Protein AF-A0A9W7WIX6-F1 (afdb_monomer)

Organism: Triplophysa rosa (NCBI:txid992332)

Nearest PDB structures (foldseek):
  4bne-assembly1_B  TM=7.466E-01  e=5.124E-02  Gallus gallus
  3g67-assembly1_B  TM=6.851E-01  e=3.016E-01  Thermotoga maritima
  2efk-assembly1_A-2  TM=4.871E-01  e=2.362E-01  Homo sapiens
  3g6b-assembly1_B  TM=4.877E-01  e=6.676E-01  Thermotoga maritima
  3ja6-assembly1_H  TM=2.844E-01  e=7.096E-01  Escherichia coli

pLDDT: mean 71.47, std 25.04, range [29.91, 98.75]

Foldseek 3Di:
DVVLVVVLVVLVVVLVVLVVQLVVLVVQLVVLVVQLVVLVVVCVVVVDDDPVSVVSNVVSVVSNVVSVVSNVVSVVVSVVSVVVSVVSVVVVVVCCVVCVVVCVVCVVVVVVVVVVVVVVVVVVVVVVVVVVVVVVVVVVVVVVVVVVVVVVVVVVVVVVVVDPPDDDDDDDDDDDDDDDDDDDDDDDDDDDDDDDDDDDDPPDDPVVPVVVVVVVVVVVVPPDPPDDDPDDDDDDDDDDPDPVNVVVVVVVVVVVPPPPPPPPPPDDDDDDDDDDDDDDDDDPDDPPVVVVVVVVVVVVPPDD

Radius of gyration: 41.25 Å; Cα contacts (8 Å, |Δi|>4): 67; chains: 1; bounding box: 76×73×117 Å

Solvent-accessible surface area (backbone atoms only — not comparable to full-atom values): 18926 Å² total; per-residue (Å²): 105,70,66,50,49,51,52,28,54,48,32,46,52,52,23,52,56,28,44,54,49,21,53,52,27,46,52,51,24,51,56,25,49,48,50,38,54,53,49,52,53,51,49,72,71,64,75,63,88,46,75,70,57,50,51,51,48,51,50,30,51,52,47,28,54,53,26,44,52,48,23,53,51,31,44,52,50,23,51,54,38,42,51,54,24,51,53,38,44,49,50,46,53,50,52,49,63,76,40,46,69,59,52,65,71,46,42,67,57,54,53,54,51,48,53,54,49,52,53,49,51,53,51,50,53,51,50,54,53,50,52,50,52,51,51,52,51,50,52,52,50,54,51,50,50,53,50,50,49,50,52,51,51,49,56,51,53,53,53,62,67,70,48,71,98,79,73,87,82,81,88,80,82,82,85,82,83,87,85,85,85,83,88,87,87,86,80,80,91,81,94,77,88,88,85,89,78,87,78,87,83,84,77,79,83,72,68,65,61,61,54,50,56,51,49,56,54,52,59,60,69,70,64,78,82,87,83,79,79,96,70,92,71,83,86,77,84,83,84,78,89,50,73,66,56,54,53,49,54,52,54,57,55,57,66,75,67,69,87,75,82,82,79,84,84,83,86,85,84,85,80,81,86,88,87,83,84,89,84,84,85,89,87,86,85,71,78,64,66,59,58,56,55,56,59,59,57,66,66,65,77,78,66,137

InterPro domains:
  IPR007940 SH3-binding 5 [PF05276] (6-164)
  IPR007940 SH3-binding 5 [PTHR19423] (8-284)

Structure (mmCIF, N/CA/C/O backbone):
data_AF-A0A9W7WIX6-F1
#
_entry.id   AF-A0A9W7WIX6-F1
#
loop_
_atom_site.group_PDB
_atom_site.id
_atom_site.type_symbol
_atom_site.label_atom_id
_atom_site.label_alt_id
_atom_site.label_comp_id
_atom_site.label_asym_id
_atom_site.label_entity_id
_atom_site.label_seq_id
_atom_site.pdbx_PDB_ins_code
_atom_site.Cartn_x
_atom_site.Cartn_y
_atom_site.Cartn_z
_atom_site.occupancy
_atom_site.B_iso_or_equiv
_atom_site.auth_seq_id
_atom_site.auth_comp_id
_atom_site.auth_asym_id
_atom_site.auth_atom_id
_atom_site.pdbx_PDB_model_num
ATOM 1 N N . MET A 1 1 ? -10.844 -15.756 3.328 1.00 67.69 1 MET A N 1
ATOM 2 C CA . MET A 1 1 ? -11.635 -14.917 2.392 1.00 67.69 1 MET A CA 1
ATOM 3 C C . MET A 1 1 ? -11.418 -13.421 2.563 1.00 67.69 1 MET A C 1
ATOM 5 O O . MET A 1 1 ? -10.986 -12.815 1.597 1.00 67.69 1 MET A O 1
ATOM 9 N N . GLN A 1 2 ? -11.740 -12.787 3.705 1.00 76.25 2 GLN A N 1
ATOM 10 C CA . GLN A 1 2 ? -11.442 -11.349 3.877 1.00 76.25 2 GLN A CA 1
ATOM 11 C C . GLN A 1 2 ? -9.931 -11.089 3.831 1.00 76.25 2 GLN A C 1
ATOM 13 O O . GLN A 1 2 ? -9.501 -10.248 3.056 1.00 76.25 2 GLN A O 1
ATOM 18 N N . TYR A 1 3 ? -9.142 -11.888 4.554 1.00 79.69 3 TYR A N 1
ATOM 19 C CA . TYR A 1 3 ? -7.679 -11.847 4.501 1.00 79.69 3 TYR A CA 1
ATOM 20 C C . TYR A 1 3 ? -7.132 -12.010 3.071 1.00 79.69 3 TYR A C 1
ATOM 22 O O . TYR A 1 3 ? -6.432 -11.133 2.585 1.00 79.69 3 TYR A O 1
ATOM 30 N N . ASP A 1 4 ? -7.549 -13.054 2.346 1.00 84.94 4 ASP A N 1
ATOM 31 C CA . ASP A 1 4 ? -7.086 -13.297 0.966 1.00 84.94 4 ASP A CA 1
ATOM 32 C C . ASP A 1 4 ? -7.502 -12.180 -0.009 1.00 84.94 4 ASP A C 1
ATOM 34 O O . ASP A 1 4 ? -6.765 -11.840 -0.930 1.00 84.94 4 ASP A O 1
ATOM 38 N N . ARG A 1 5 ? -8.678 -11.565 0.199 1.00 86.75 5 ARG A N 1
ATOM 39 C CA . ARG A 1 5 ? -9.116 -10.395 -0.580 1.00 86.75 5 ARG A CA 1
ATOM 40 C C . ARG A 1 5 ? -8.296 -9.151 -0.263 1.00 86.75 5 ARG A C 1
ATOM 42 O O . ARG A 1 5 ? -7.992 -8.400 -1.182 1.00 86.75 5 ARG A O 1
ATOM 49 N N . ILE A 1 6 ? -7.941 -8.937 1.002 1.00 88.25 6 ILE A N 1
ATOM 50 C CA . ILE A 1 6 ? -7.054 -7.843 1.412 1.00 88.25 6 ILE A CA 1
ATOM 51 C C . ILE A 1 6 ? -5.668 -8.055 0.797 1.00 88.25 6 ILE A C 1
ATOM 53 O O . ILE A 1 6 ? -5.140 -7.129 0.193 1.00 88.25 6 ILE A O 1
ATOM 57 N N . GLN A 1 7 ? -5.126 -9.276 0.843 1.00 88.38 7 GLN A N 1
ATOM 58 C CA . GLN A 1 7 ? -3.850 -9.608 0.202 1.00 88.38 7 GLN A CA 1
ATOM 59 C C . GLN A 1 7 ? -3.881 -9.403 -1.317 1.00 88.38 7 GLN A C 1
ATOM 61 O O . GLN A 1 7 ? -2.968 -8.794 -1.867 1.00 88.38 7 GLN A O 1
ATOM 66 N N . SER A 1 8 ? -4.941 -9.844 -2.002 1.00 90.19 8 SER A N 1
ATOM 67 C CA . SER A 1 8 ? -5.119 -9.589 -3.438 1.00 90.19 8 SER A CA 1
ATOM 68 C C . SER A 1 8 ? -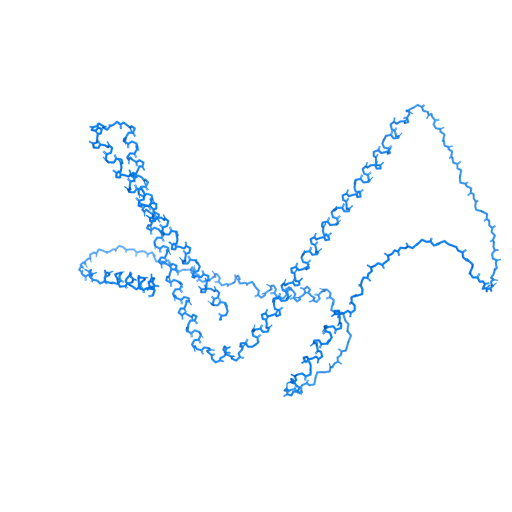5.217 -8.087 -3.740 1.00 90.19 8 SER A C 1
ATOM 70 O O . SER A 1 8 ? -4.539 -7.603 -4.644 1.00 90.19 8 SER A O 1
ATOM 72 N N . SER A 1 9 ? -5.975 -7.323 -2.947 1.00 92.25 9 SER A N 1
ATOM 73 C CA . SER A 1 9 ? -6.060 -5.862 -3.083 1.00 92.25 9 SER A CA 1
ATOM 74 C C . SER A 1 9 ? -4.716 -5.170 -2.830 1.00 92.25 9 SER A C 1
ATOM 76 O O . SER A 1 9 ? -4.398 -4.183 -3.494 1.00 92.25 9 SER A O 1
ATOM 78 N N . GLN A 1 10 ? -3.917 -5.668 -1.887 1.00 92.81 10 GLN A N 1
ATOM 79 C CA . GLN A 1 10 ? -2.580 -5.155 -1.610 1.00 92.81 10 GLN A CA 1
ATOM 80 C C . GLN A 1 10 ? -1.622 -5.462 -2.769 1.00 92.81 10 GLN A C 1
ATOM 82 O O . GLN A 1 10 ? -0.936 -4.560 -3.246 1.00 92.81 10 GLN A O 1
ATOM 87 N N . ALA A 1 11 ? -1.633 -6.691 -3.290 1.00 92.00 11 ALA A N 1
ATOM 88 C CA . ALA A 1 11 ? -0.842 -7.078 -4.458 1.00 92.00 11 ALA A CA 1
ATOM 89 C C . ALA A 1 11 ? -1.205 -6.244 -5.706 1.00 92.00 11 ALA A C 1
ATOM 91 O O . ALA A 1 11 ? -0.320 -5.842 -6.467 1.00 92.00 11 ALA A O 1
ATOM 92 N N . GLN A 1 12 ? -2.486 -5.899 -5.888 1.00 93.69 12 GLN A N 1
ATOM 93 C CA . GLN A 1 12 ? -2.936 -4.972 -6.935 1.00 93.69 12 GLN A CA 1
ATOM 94 C C . GLN A 1 12 ? -2.348 -3.570 -6.749 1.00 93.69 12 GLN A C 1
ATOM 96 O O . GLN A 1 12 ? -1.831 -2.983 -7.703 1.00 93.69 12 GLN A O 1
ATOM 101 N N . GLN A 1 13 ? -2.390 -3.029 -5.529 1.00 96.12 13 GLN A N 1
ATOM 102 C CA . GLN A 1 13 ? -1.814 -1.717 -5.233 1.00 96.12 13 GLN A CA 1
ATOM 103 C C . GLN A 1 13 ? -0.297 -1.703 -5.468 1.00 96.12 13 GLN A C 1
ATOM 105 O O . GLN A 1 13 ? 0.239 -0.757 -6.054 1.00 96.12 13 GLN A O 1
ATOM 110 N N . GLU A 1 14 ? 0.403 -2.756 -5.052 1.00 94.19 14 GLU A N 1
ATOM 111 C CA . GLU A 1 14 ? 1.837 -2.922 -5.288 1.00 94.19 14 GLU A CA 1
ATOM 112 C C . GLU A 1 14 ? 2.155 -3.007 -6.784 1.00 94.19 14 GLU A C 1
ATOM 114 O O . GLU A 1 14 ? 3.095 -2.350 -7.241 1.00 94.19 14 GLU A O 1
ATOM 119 N N . THR A 1 15 ? 1.329 -3.718 -7.558 1.00 96.31 15 THR A N 1
ATOM 120 C CA . THR A 1 15 ? 1.440 -3.802 -9.022 1.00 96.31 15 THR A CA 1
ATOM 121 C C . THR A 1 15 ? 1.303 -2.425 -9.659 1.00 96.31 15 THR A C 1
ATOM 123 O O . THR A 1 15 ? 2.173 -2.019 -10.428 1.00 96.31 15 THR A O 1
ATOM 126 N N . GLN A 1 16 ? 0.270 -1.658 -9.296 1.00 96.94 16 GLN A N 1
ATOM 127 C CA . GLN A 1 16 ? 0.071 -0.295 -9.804 1.00 96.94 16 GLN A CA 1
ATOM 128 C C . GLN A 1 16 ? 1.255 0.611 -9.450 1.00 96.94 16 GLN A C 1
ATOM 130 O O . GLN A 1 16 ? 1.768 1.348 -10.293 1.00 96.94 16 GLN A O 1
ATOM 135 N N . LYS A 1 17 ? 1.755 0.520 -8.215 1.00 97.19 17 LYS A N 1
ATOM 136 C CA . LYS A 1 17 ? 2.925 1.283 -7.772 1.00 97.19 17 LYS A CA 1
ATOM 137 C C . LYS A 1 17 ? 4.186 0.885 -8.548 1.00 97.19 17 LYS A C 1
ATOM 139 O O . LYS A 1 17 ? 5.035 1.737 -8.805 1.00 97.19 17 LYS A O 1
ATOM 144 N N . ALA A 1 18 ? 4.363 -0.391 -8.885 1.00 96.25 18 ALA A N 1
ATOM 145 C CA . ALA A 1 18 ? 5.479 -0.866 -9.703 1.00 96.25 18 ALA A CA 1
ATOM 146 C C . ALA A 1 18 ? 5.340 -0.417 -11.169 1.00 96.25 18 ALA A C 1
ATOM 148 O O . ALA A 1 18 ? 6.321 0.041 -11.753 1.00 96.25 18 ALA A O 1
ATOM 149 N N . ALA A 1 19 ? 4.125 -0.444 -11.724 1.00 97.69 19 ALA A N 1
ATOM 150 C CA . ALA A 1 19 ? 3.817 0.043 -13.067 1.00 97.69 19 ALA A CA 1
ATOM 151 C C . ALA A 1 19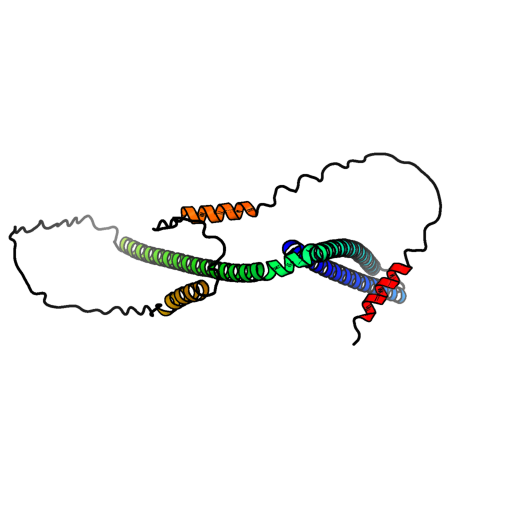 ? 4.160 1.533 -13.224 1.00 97.69 19 ALA A C 1
ATOM 153 O O . ALA A 1 19 ? 4.893 1.903 -14.139 1.00 97.69 19 ALA A O 1
ATOM 154 N N . LEU A 1 20 ? 3.733 2.375 -12.274 1.00 97.88 20 LEU A N 1
ATOM 155 C CA . LEU A 1 20 ? 4.046 3.810 -12.272 1.00 97.88 20 LEU A CA 1
ATOM 156 C C . LEU A 1 20 ? 5.554 4.082 -12.185 1.00 97.88 20 LEU A C 1
ATOM 158 O O . LEU A 1 20 ? 6.064 5.021 -12.798 1.00 97.88 20 LEU A O 1
ATOM 162 N N . ARG A 1 21 ? 6.299 3.262 -11.430 1.00 96.50 21 ARG A N 1
ATOM 163 C CA . ARG A 1 21 ? 7.765 3.369 -11.375 1.00 96.50 21 ARG A CA 1
ATOM 164 C C . ARG A 1 21 ? 8.406 3.014 -12.711 1.00 96.50 21 ARG A C 1
ATOM 166 O O . ARG A 1 21 ? 9.315 3.724 -13.132 1.00 96.50 21 ARG A O 1
ATOM 173 N N . PHE A 1 22 ? 7.932 1.958 -13.368 1.00 98.00 22 PHE A N 1
ATOM 174 C CA . PHE A 1 22 ? 8.401 1.579 -14.698 1.00 98.00 22 PHE A CA 1
ATOM 175 C C . PHE A 1 22 ? 8.101 2.663 -15.738 1.00 98.00 22 PHE A C 1
ATOM 177 O O . PHE A 1 22 ? 8.989 3.032 -16.501 1.00 98.00 22 PHE A O 1
ATOM 184 N N . GLU A 1 23 ? 6.895 3.232 -15.729 1.00 97.81 23 GLU A N 1
ATOM 185 C CA . GLU A 1 23 ? 6.516 4.327 -16.627 1.00 97.81 23 GLU A CA 1
ATOM 186 C C . GLU A 1 23 ? 7.406 5.559 -16.421 1.00 97.81 23 GLU A C 1
ATOM 188 O O . GLU A 1 23 ? 7.950 6.106 -17.383 1.00 97.81 23 GLU A O 1
ATOM 193 N N . ARG A 1 24 ? 7.643 5.950 -15.162 1.00 97.75 24 ARG A N 1
ATOM 194 C CA . ARG A 1 24 ? 8.572 7.039 -14.839 1.00 97.75 24 ARG A CA 1
ATOM 195 C C . ARG A 1 24 ? 9.988 6.735 -15.336 1.00 97.75 24 ARG A C 1
ATOM 197 O O . ARG A 1 24 ? 10.607 7.609 -15.936 1.00 97.75 24 ARG A O 1
ATOM 204 N N . ALA A 1 25 ? 10.507 5.528 -15.109 1.00 97.12 25 ALA A N 1
ATOM 205 C CA . ALA A 1 25 ? 11.837 5.132 -15.579 1.00 97.12 25 ALA A CA 1
ATOM 206 C C . ALA A 1 25 ? 11.934 5.131 -17.113 1.00 97.12 25 ALA A C 1
ATOM 208 O O . ALA A 1 25 ? 12.912 5.624 -17.673 1.00 97.12 25 ALA A O 1
ATOM 209 N N . ALA A 1 26 ? 10.893 4.664 -17.804 1.00 97.50 26 ALA A N 1
ATOM 210 C CA . ALA A 1 26 ? 10.811 4.705 -19.259 1.00 97.50 26 ALA A CA 1
ATOM 211 C C . ALA A 1 26 ? 10.791 6.146 -19.792 1.00 97.50 26 ALA A C 1
ATOM 213 O O . ALA A 1 26 ? 11.527 6.457 -20.727 1.00 97.50 26 ALA A O 1
ATOM 214 N N . SER A 1 27 ? 10.014 7.032 -19.166 1.00 97.75 27 SER A N 1
ATOM 215 C CA . SER A 1 27 ? 9.972 8.460 -19.497 1.00 97.75 27 SER A CA 1
ATOM 216 C C . SER A 1 27 ? 11.339 9.133 -19.302 1.00 97.75 27 SER A C 1
ATOM 218 O O . SER A 1 27 ? 11.819 9.830 -20.195 1.00 97.75 27 SER A O 1
ATOM 220 N N . MET A 1 28 ? 12.024 8.855 -18.187 1.00 95.88 28 MET A N 1
ATOM 221 C CA . MET A 1 28 ? 13.375 9.372 -17.932 1.00 95.88 28 MET A CA 1
ATOM 222 C C . MET A 1 28 ? 14.399 8.865 -18.951 1.00 95.88 28 MET A C 1
ATOM 224 O O . MET A 1 28 ? 15.238 9.642 -19.401 1.00 95.88 28 MET A O 1
ATOM 228 N N . HIS A 1 29 ? 14.322 7.593 -19.348 1.00 97.25 29 HIS A N 1
ATOM 229 C CA . HIS A 1 29 ? 15.187 7.039 -20.388 1.00 97.25 29 HIS A CA 1
ATOM 230 C C . HIS A 1 29 ? 14.942 7.699 -21.754 1.00 97.25 29 HIS A C 1
ATOM 232 O O . HIS A 1 29 ? 15.901 8.028 -22.450 1.00 97.25 29 HIS A O 1
ATOM 238 N N . LEU A 1 30 ? 13.684 7.963 -22.124 1.00 96.44 30 LEU A N 1
ATOM 239 C CA . LEU A 1 30 ? 13.361 8.704 -23.350 1.00 96.44 30 LEU A CA 1
ATOM 240 C C . LEU A 1 30 ? 13.958 10.118 -23.326 1.00 96.44 30 LEU A C 1
ATOM 242 O O . LEU A 1 30 ? 14.664 10.490 -24.262 1.00 96.44 30 LEU A O 1
ATOM 246 N N . ALA A 1 31 ? 13.781 10.855 -22.228 1.00 96.19 31 ALA A N 1
ATOM 247 C CA . ALA A 1 31 ? 14.381 12.180 -22.060 1.00 96.19 31 ALA A CA 1
ATOM 248 C C . ALA A 1 31 ? 15.924 12.136 -22.094 1.00 96.19 31 ALA A C 1
ATOM 250 O O . ALA A 1 31 ? 16.570 13.020 -22.657 1.00 96.19 31 ALA A O 1
ATOM 251 N N . ALA A 1 32 ? 16.539 11.092 -21.527 1.00 94.94 32 ALA A N 1
ATOM 252 C CA . ALA A 1 32 ? 17.985 10.886 -21.601 1.00 94.94 32 ALA A CA 1
ATOM 253 C C . ALA A 1 32 ? 18.473 10.658 -23.034 1.00 94.94 32 ALA A C 1
ATOM 255 O O . ALA A 1 32 ? 19.485 11.232 -23.440 1.00 94.94 32 ALA A O 1
ATOM 256 N N . ARG A 1 33 ? 17.727 9.886 -23.829 1.00 95.56 33 ARG A N 1
ATOM 257 C CA . ARG A 1 33 ? 18.032 9.689 -25.251 1.00 95.56 33 ARG A CA 1
ATOM 258 C C . ARG A 1 33 ? 17.897 10.975 -26.059 1.00 95.56 33 ARG A C 1
ATOM 260 O O . ARG A 1 33 ? 18.722 11.216 -26.935 1.00 95.56 33 ARG A O 1
ATOM 267 N N . GLU A 1 34 ? 16.909 11.810 -25.751 1.00 94.56 34 GLU A N 1
ATOM 268 C CA . GLU A 1 34 ? 16.772 13.132 -26.372 1.00 94.56 34 GLU A CA 1
ATOM 269 C C . GLU A 1 34 ? 17.959 14.046 -26.036 1.00 94.56 34 GLU A C 1
ATOM 271 O O . GLU A 1 34 ? 18.464 14.731 -26.922 1.00 94.56 34 GLU A O 1
ATOM 276 N N . MET A 1 35 ? 18.481 14.004 -24.802 1.00 90.44 35 MET A N 1
ATOM 277 C CA . MET A 1 35 ? 19.692 14.755 -24.435 1.00 90.44 35 MET A CA 1
ATOM 278 C C . MET A 1 35 ? 20.918 14.333 -25.255 1.00 90.44 35 MET A C 1
ATOM 280 O O . MET A 1 35 ? 21.662 15.202 -25.709 1.00 90.44 35 MET A O 1
ATOM 284 N N . VAL A 1 36 ? 21.120 13.028 -25.484 1.00 90.69 36 VAL A N 1
ATOM 285 C CA . VAL A 1 36 ? 22.193 12.543 -26.373 1.00 90.69 36 VAL A CA 1
ATOM 286 C C . VAL A 1 36 ? 21.971 13.044 -27.797 1.00 90.69 36 VAL A C 1
ATOM 288 O O . VAL A 1 36 ? 22.894 13.584 -28.398 1.00 90.69 36 VAL A O 1
ATOM 291 N N . HIS A 1 37 ? 20.743 12.956 -28.308 1.00 91.69 37 HIS A N 1
ATOM 292 C CA . HIS A 1 37 ? 20.424 13.414 -29.657 1.00 91.69 37 HIS A CA 1
ATOM 293 C C . HIS A 1 37 ? 20.725 14.908 -29.863 1.00 91.69 37 HIS A C 1
ATOM 295 O O . HIS A 1 37 ? 21.310 15.293 -30.875 1.00 91.69 37 HIS A O 1
ATOM 301 N N . VAL A 1 38 ? 20.373 15.759 -28.894 1.00 90.69 38 VAL A N 1
ATOM 302 C CA . VAL A 1 38 ? 20.683 17.198 -28.938 1.00 90.69 38 VAL A CA 1
ATOM 303 C C . VAL A 1 38 ? 22.194 17.443 -28.857 1.00 90.69 38 VAL A C 1
ATOM 305 O O . VAL A 1 38 ? 22.718 18.276 -29.599 1.00 90.69 38 VAL A O 1
ATOM 308 N N . ALA A 1 39 ? 22.913 16.704 -28.006 1.00 87.25 39 ALA A N 1
ATOM 309 C CA . ALA A 1 39 ? 24.369 16.808 -27.902 1.00 87.25 39 ALA A CA 1
ATOM 310 C C . ALA A 1 39 ? 25.074 16.407 -29.215 1.00 87.25 39 ALA A C 1
ATOM 312 O O . ALA A 1 39 ? 25.990 17.100 -29.662 1.00 87.25 39 ALA A O 1
ATOM 313 N N . GLU A 1 40 ? 24.610 15.344 -29.877 1.00 84.88 40 GLU A N 1
ATOM 314 C CA . GLU A 1 40 ? 25.106 14.898 -31.185 1.00 84.88 40 GLU A CA 1
ATOM 315 C C . GLU A 1 40 ? 24.872 15.951 -32.277 1.00 84.88 40 GLU A C 1
ATOM 317 O O . GLU A 1 40 ? 25.784 16.263 -33.047 1.00 84.88 40 GLU A O 1
ATOM 322 N N . GLN A 1 41 ? 23.681 16.559 -32.322 1.00 87.25 41 GLN A N 1
ATOM 323 C CA . GLN A 1 41 ? 23.394 17.658 -33.249 1.00 87.25 41 GLN A CA 1
ATOM 324 C C . GLN A 1 41 ? 24.330 18.854 -33.012 1.00 87.25 41 GLN A C 1
ATOM 326 O O . GLN A 1 41 ? 24.897 19.392 -33.967 1.00 87.25 41 GLN A O 1
ATOM 331 N N . GLY A 1 42 ? 24.558 19.235 -31.752 1.00 82.38 42 GLY A N 1
ATOM 332 C CA . GLY A 1 42 ? 25.498 20.299 -31.388 1.00 82.38 42 GLY A CA 1
ATOM 333 C C . GLY A 1 42 ? 26.925 20.023 -31.874 1.00 82.38 42 GLY A C 1
ATOM 334 O O . GLY A 1 42 ? 27.565 20.901 -32.458 1.00 82.38 42 GLY A O 1
ATOM 335 N N . LEU A 1 43 ? 27.394 18.779 -31.741 1.00 79.31 43 LEU A N 1
ATOM 336 C CA . LEU A 1 43 ? 28.715 18.361 -32.215 1.00 79.31 43 LEU A CA 1
ATOM 337 C C . LEU A 1 43 ? 28.847 18.462 -33.744 1.00 79.31 43 LEU A C 1
ATOM 339 O O . LEU A 1 43 ? 29.872 18.933 -34.247 1.00 79.31 43 LEU A O 1
ATOM 343 N N . THR A 1 44 ? 27.805 18.085 -34.495 1.00 77.88 44 THR A N 1
ATOM 344 C CA . THR A 1 44 ? 27.810 18.223 -35.965 1.00 77.88 44 THR A CA 1
ATOM 345 C C . THR A 1 44 ? 27.882 19.681 -36.433 1.00 77.88 44 THR A C 1
ATOM 347 O O . THR A 1 44 ? 28.424 19.951 -37.509 1.00 77.88 44 THR A O 1
ATOM 350 N N . ALA A 1 45 ? 27.397 20.625 -35.620 1.00 78.94 45 ALA A N 1
ATOM 351 C CA . ALA A 1 45 ? 27.450 22.056 -35.906 1.00 78.94 45 ALA A CA 1
ATOM 352 C C . ALA A 1 45 ? 28.811 22.691 -35.562 1.00 78.94 45 ALA A C 1
ATOM 354 O O . ALA A 1 45 ? 29.324 23.490 -36.347 1.00 78.94 45 ALA A O 1
ATOM 355 N N . VAL A 1 46 ? 29.410 22.331 -34.419 1.00 75.31 46 VAL A N 1
ATOM 356 C CA . VAL A 1 46 ? 30.652 22.945 -33.906 1.00 75.31 46 VAL A CA 1
ATOM 357 C C . VAL A 1 46 ? 31.917 22.365 -34.569 1.00 75.31 46 VAL A C 1
ATOM 359 O O . VAL A 1 46 ? 32.919 23.067 -34.671 1.00 75.31 46 VAL A O 1
ATOM 362 N N . LYS A 1 47 ? 31.880 21.123 -35.089 1.00 73.06 47 LYS A N 1
ATOM 363 C CA . LYS A 1 47 ? 32.969 20.421 -35.826 1.00 73.06 47 LYS A CA 1
ATOM 364 C C . LYS A 1 47 ? 34.319 20.286 -35.094 1.00 73.06 47 LYS A C 1
ATOM 366 O O . LYS A 1 47 ? 35.241 19.681 -35.639 1.00 73.06 47 LYS A O 1
ATOM 371 N N . THR A 1 48 ? 34.437 20.791 -33.870 1.00 74.06 48 THR A N 1
ATOM 372 C CA . THR A 1 48 ? 35.605 20.668 -32.991 1.00 74.06 48 THR A CA 1
ATOM 373 C C . THR A 1 48 ? 35.169 20.094 -31.649 1.00 74.06 48 THR A C 1
ATOM 375 O O . THR A 1 48 ? 34.273 20.640 -31.009 1.00 74.06 48 THR A O 1
ATOM 378 N N . LEU A 1 49 ? 35.798 18.999 -31.222 1.00 78.50 49 LEU A N 1
ATOM 379 C CA . LEU A 1 49 ? 35.531 18.371 -29.929 1.00 78.50 49 LEU A CA 1
ATOM 380 C C . LEU A 1 49 ? 36.458 18.984 -28.871 1.00 78.50 49 LEU A C 1
ATOM 382 O O . LEU A 1 49 ? 37.603 18.558 -28.726 1.00 78.50 49 LEU A O 1
ATOM 386 N N . ASP A 1 50 ? 35.987 20.026 -28.187 1.00 86.62 50 ASP A N 1
ATOM 387 C CA . ASP A 1 50 ? 36.693 20.576 -27.029 1.00 86.62 50 ASP A CA 1
ATOM 388 C C . ASP A 1 50 ? 36.441 19.714 -25.764 1.00 86.62 50 ASP A C 1
ATOM 390 O O . ASP A 1 50 ? 35.512 18.895 -25.743 1.00 86.62 50 ASP A O 1
ATOM 394 N N . PRO A 1 51 ? 37.257 19.860 -24.703 1.00 88.81 51 PRO A N 1
ATOM 395 C CA . PRO A 1 51 ? 37.115 19.059 -23.483 1.00 88.81 51 PRO A CA 1
ATOM 396 C C . PRO A 1 51 ? 35.745 19.194 -22.795 1.00 88.81 51 PRO A C 1
ATOM 398 O O . PRO A 1 51 ? 35.216 18.209 -22.287 1.00 88.81 51 PRO A O 1
ATOM 401 N N . THR A 1 52 ? 35.130 20.379 -22.833 1.00 87.75 52 THR A N 1
ATOM 402 C CA . THR A 1 52 ? 33.826 20.661 -22.209 1.00 87.75 52 THR A CA 1
ATOM 403 C C . THR A 1 52 ? 32.690 19.925 -22.927 1.00 87.75 52 THR A C 1
ATOM 405 O O . THR A 1 52 ? 31.790 19.363 -22.301 1.00 87.75 52 THR A O 1
ATOM 408 N N . TRP A 1 53 ? 32.731 19.886 -24.259 1.00 85.62 53 TRP A N 1
ATOM 409 C CA . TRP A 1 53 ? 31.777 19.147 -25.085 1.00 85.62 53 TRP A CA 1
ATOM 410 C C . TRP A 1 53 ? 31.943 17.636 -24.945 1.00 85.62 53 TRP A C 1
ATOM 412 O O . TRP A 1 53 ? 30.949 16.908 -24.903 1.00 85.62 53 TRP A O 1
ATOM 422 N N . GLN A 1 54 ? 33.182 17.155 -24.821 1.00 89.00 54 GLN A N 1
ATOM 423 C CA . GLN A 1 54 ? 33.456 15.750 -24.529 1.00 89.00 54 GLN A CA 1
ATOM 424 C C . GLN A 1 54 ? 32.865 15.337 -23.171 1.00 89.00 54 GLN A C 1
ATOM 426 O O . GLN A 1 54 ? 32.229 14.287 -23.072 1.00 89.00 54 GLN A O 1
ATOM 431 N N . GLU A 1 55 ? 33.011 16.169 -22.139 1.00 90.06 55 GLU A N 1
ATOM 432 C CA . GLU A 1 55 ? 32.388 15.948 -20.829 1.00 90.06 55 GLU A CA 1
ATOM 433 C C . GLU A 1 55 ? 30.853 15.934 -20.907 1.00 90.06 55 GLU A C 1
ATOM 435 O O . GLU A 1 55 ? 30.222 15.044 -20.334 1.00 90.06 55 GLU A O 1
ATOM 440 N N . MET A 1 56 ? 30.245 16.849 -21.672 1.00 89.44 56 MET A N 1
ATOM 441 C CA . MET A 1 56 ? 28.791 16.895 -21.877 1.00 89.44 56 MET A CA 1
ATOM 442 C C . MET A 1 56 ? 28.253 15.610 -22.521 1.00 89.44 56 MET A C 1
ATOM 444 O O . MET A 1 56 ? 27.262 15.046 -22.047 1.00 89.44 56 MET A O 1
ATOM 448 N N . LEU A 1 57 ? 28.906 15.119 -23.578 1.00 88.94 57 LEU A N 1
ATOM 449 C CA . LEU A 1 57 ? 28.496 13.894 -24.267 1.00 88.94 57 LEU A CA 1
ATOM 450 C C . LEU A 1 57 ? 28.697 12.657 -23.384 1.00 88.94 57 LEU A C 1
ATOM 452 O O . LEU A 1 57 ? 27.831 11.779 -23.339 1.00 88.94 57 LEU A O 1
ATOM 456 N N . ASN A 1 58 ? 29.802 12.608 -22.638 1.00 91.94 58 ASN A N 1
ATOM 457 C CA . ASN A 1 58 ? 30.066 11.540 -21.678 1.00 91.94 58 ASN A CA 1
ATOM 458 C C . ASN A 1 58 ? 28.990 11.500 -20.586 1.00 91.94 58 ASN A C 1
ATOM 460 O O . ASN A 1 58 ? 28.463 10.429 -20.294 1.00 91.94 58 ASN A O 1
ATOM 464 N N . HIS A 1 59 ? 28.605 12.655 -20.034 1.00 92.69 59 HIS A N 1
ATOM 465 C CA . HIS A 1 59 ? 27.528 12.747 -19.049 1.00 92.69 59 HIS A CA 1
ATOM 466 C C . HIS A 1 59 ? 26.174 12.323 -19.639 1.00 92.69 59 HIS A C 1
ATOM 468 O O . HIS A 1 59 ? 25.436 11.564 -19.011 1.00 92.69 59 HIS A O 1
ATOM 474 N N . ALA A 1 60 ? 25.831 12.780 -20.847 1.00 92.44 60 ALA A N 1
ATOM 475 C CA . ALA A 1 60 ? 24.592 12.376 -21.514 1.00 92.44 60 ALA A CA 1
ATOM 476 C C . ALA A 1 60 ? 24.546 10.854 -21.754 1.00 92.44 60 ALA A C 1
ATOM 478 O O . ALA A 1 60 ? 23.527 10.217 -21.487 1.00 92.44 60 ALA A O 1
ATOM 479 N N . THR A 1 61 ? 25.668 10.262 -22.171 1.00 92.75 61 THR A N 1
ATOM 480 C CA . THR A 1 61 ? 25.809 8.815 -22.399 1.00 92.75 61 THR A CA 1
ATOM 481 C C . THR A 1 61 ? 25.707 8.021 -21.097 1.00 92.75 61 THR A C 1
ATOM 483 O O . THR A 1 61 ? 24.983 7.027 -21.039 1.00 92.75 61 THR A O 1
ATOM 486 N N . LEU A 1 62 ? 26.375 8.478 -20.032 1.00 95.12 62 LEU A N 1
ATOM 487 C CA . LEU A 1 62 ? 26.264 7.883 -18.699 1.00 95.12 62 LEU A CA 1
ATOM 488 C C . LEU A 1 62 ? 24.805 7.888 -18.226 1.00 95.12 62 LEU A C 1
ATOM 490 O O . LEU A 1 62 ? 24.285 6.850 -17.825 1.00 95.12 62 LEU A O 1
ATOM 494 N N . LYS A 1 63 ? 24.114 9.022 -18.373 1.00 95.44 63 LYS A N 1
ATOM 495 C CA . LYS A 1 63 ? 22.718 9.182 -17.953 1.00 95.44 63 LYS A CA 1
ATOM 496 C C . LYS A 1 63 ? 21.742 8.305 -18.742 1.00 95.44 63 LYS A C 1
ATOM 498 O O . LYS A 1 63 ? 20.749 7.853 -18.177 1.00 95.44 63 LYS A O 1
ATOM 503 N N . VAL A 1 64 ? 22.006 8.038 -20.025 1.00 96.62 64 VAL A N 1
ATOM 504 C CA . VAL A 1 64 ? 21.228 7.059 -20.808 1.00 96.62 64 VAL A CA 1
ATOM 505 C C . VAL A 1 64 ? 21.423 5.650 -20.261 1.00 96.62 64 VAL A C 1
ATOM 507 O O . VAL A 1 64 ? 20.435 4.943 -20.080 1.00 96.62 64 VAL A O 1
ATOM 510 N N . ASN A 1 65 ? 22.662 5.258 -19.958 1.00 96.44 65 ASN A N 1
ATOM 511 C CA . ASN A 1 65 ? 22.953 3.933 -19.409 1.00 96.44 65 ASN A CA 1
ATOM 512 C C . ASN A 1 65 ? 22.292 3.730 -18.037 1.00 96.44 65 ASN A C 1
ATOM 514 O O . ASN A 1 65 ? 21.637 2.713 -17.826 1.00 96.44 65 ASN A O 1
ATOM 518 N N . GLU A 1 66 ? 22.396 4.714 -17.139 1.00 96.50 66 GLU A N 1
ATOM 519 C CA . GLU A 1 66 ? 21.745 4.688 -15.821 1.00 96.50 6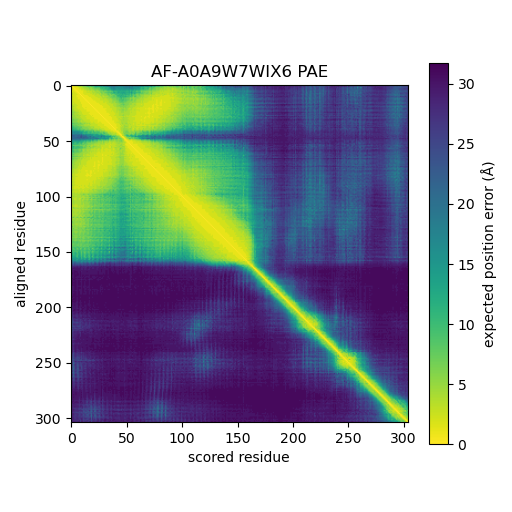6 GLU A CA 1
ATOM 520 C C . GLU A 1 66 ? 20.215 4.611 -15.942 1.00 96.50 66 GLU A C 1
ATOM 522 O O . GLU A 1 66 ? 19.569 3.783 -15.298 1.00 96.50 66 GLU A O 1
ATOM 527 N N . ALA A 1 67 ? 19.615 5.441 -16.802 1.00 96.31 67 ALA A N 1
ATOM 528 C CA . ALA A 1 67 ? 18.168 5.442 -17.000 1.00 96.31 67 ALA A CA 1
ATOM 529 C C . ALA A 1 67 ? 17.662 4.137 -17.640 1.00 96.31 67 ALA A C 1
ATOM 531 O O . ALA A 1 67 ? 16.577 3.665 -17.297 1.00 96.31 67 ALA A O 1
ATOM 532 N N . GLU A 1 68 ? 18.435 3.536 -18.547 1.00 97.19 68 GLU A N 1
ATOM 533 C CA . GLU A 1 68 ? 18.115 2.239 -19.147 1.00 97.19 68 GLU A CA 1
ATOM 534 C C . GLU A 1 68 ? 18.219 1.103 -18.125 1.00 97.19 68 GLU A C 1
ATOM 536 O O . GLU A 1 68 ? 17.331 0.250 -18.059 1.00 97.19 68 GLU A O 1
ATOM 541 N N . GLU A 1 69 ? 19.256 1.104 -17.286 1.00 97.56 69 GLU A N 1
ATOM 542 C CA . GLU A 1 69 ? 19.407 0.120 -16.217 1.00 97.56 69 GLU A CA 1
ATOM 543 C C . GLU A 1 69 ? 18.201 0.158 -15.265 1.00 97.56 69 GLU A C 1
ATOM 545 O O . GLU A 1 69 ? 17.588 -0.880 -14.985 1.00 97.56 69 GLU A O 1
ATOM 550 N N . GLU A 1 70 ? 17.795 1.354 -14.834 1.00 96.56 70 GLU A N 1
ATOM 551 C CA . GLU A 1 70 ? 16.621 1.540 -13.981 1.00 96.56 70 GLU A CA 1
ATOM 552 C C . GLU A 1 70 ? 15.309 1.179 -14.692 1.00 96.56 70 GLU A C 1
ATOM 554 O O . GLU A 1 70 ? 14.416 0.581 -14.079 1.00 96.56 70 GLU A O 1
ATOM 559 N N . ARG A 1 71 ? 15.180 1.432 -16.001 1.00 97.81 71 ARG A N 1
ATOM 560 C CA . ARG A 1 71 ? 14.026 0.983 -16.802 1.00 97.81 71 ARG A CA 1
ATOM 561 C C . ARG A 1 71 ? 13.937 -0.543 -16.865 1.00 97.81 71 ARG A C 1
ATOM 563 O O . ARG A 1 71 ? 12.851 -1.105 -16.719 1.00 97.81 71 ARG A O 1
ATOM 570 N N . VAL A 1 72 ? 15.059 -1.234 -17.055 1.00 97.88 72 VAL A N 1
ATOM 571 C CA . VAL A 1 72 ? 15.097 -2.704 -17.110 1.00 97.88 72 VAL A CA 1
ATOM 572 C C . VAL A 1 72 ? 14.824 -3.314 -15.733 1.00 97.88 72 VAL A C 1
ATOM 574 O O . VAL A 1 72 ? 14.065 -4.281 -15.630 1.00 97.88 72 VAL A O 1
ATOM 577 N N . LYS A 1 73 ? 15.404 -2.762 -14.660 1.00 97.38 73 LYS A N 1
ATOM 578 C CA . LYS A 1 73 ? 15.124 -3.194 -13.278 1.00 97.38 73 LYS A CA 1
ATOM 579 C C . LYS A 1 73 ? 13.649 -3.012 -12.922 1.00 97.38 73 LYS A C 1
ATOM 581 O O . LYS A 1 73 ? 13.001 -3.981 -12.531 1.00 97.38 73 LYS A O 1
ATOM 586 N N . SER A 1 74 ? 13.106 -1.810 -13.116 1.00 97.12 74 SER A N 1
ATOM 587 C CA . SER A 1 74 ? 11.695 -1.514 -12.827 1.00 97.12 74 SER A CA 1
ATOM 588 C C . SER A 1 74 ? 10.730 -2.329 -13.694 1.00 97.12 74 SER A C 1
ATOM 590 O O . SER A 1 74 ? 9.690 -2.759 -13.198 1.00 97.12 74 SER A O 1
ATOM 592 N N . GLY A 1 75 ? 11.088 -2.626 -14.947 1.00 97.75 75 GLY A N 1
ATOM 593 C CA . GLY A 1 75 ? 10.301 -3.494 -15.826 1.00 97.75 75 GLY A CA 1
ATOM 594 C C . GLY A 1 75 ? 10.245 -4.947 -15.347 1.00 97.75 75 GLY A C 1
ATOM 595 O O . GLY A 1 75 ? 9.173 -5.555 -15.351 1.00 97.75 75 GLY A O 1
ATOM 596 N N . ARG A 1 76 ? 11.376 -5.501 -14.884 1.00 97.75 76 ARG A N 1
ATOM 597 C CA . ARG A 1 76 ? 11.417 -6.845 -14.279 1.00 97.75 76 ARG A CA 1
ATOM 598 C C . ARG A 1 76 ? 10.578 -6.916 -13.007 1.00 97.75 76 ARG A C 1
ATOM 600 O O . ARG A 1 76 ? 9.814 -7.862 -12.843 1.00 97.75 76 ARG A O 1
ATOM 607 N N . GLU A 1 77 ? 10.677 -5.903 -12.152 1.00 96.56 77 GLU A N 1
ATOM 608 C CA . GLU A 1 77 ? 9.907 -5.854 -10.909 1.00 96.56 77 GLU A CA 1
ATOM 609 C C . GLU A 1 77 ? 8.401 -5.722 -11.165 1.00 96.56 77 GLU A C 1
ATOM 611 O O . GLU A 1 77 ? 7.615 -6.466 -10.584 1.00 96.56 77 GLU A O 1
ATOM 616 N N . HIS A 1 78 ? 7.986 -4.851 -12.090 1.00 98.19 78 HIS A N 1
ATOM 617 C CA . HIS A 1 78 ? 6.582 -4.742 -12.492 1.00 98.19 78 HIS A CA 1
ATOM 618 C C . HIS A 1 78 ? 6.024 -6.087 -12.981 1.00 98.19 78 HIS A C 1
ATOM 620 O O . HIS A 1 78 ? 4.936 -6.487 -12.570 1.00 98.19 78 HIS A O 1
ATOM 626 N N . MET A 1 79 ? 6.785 -6.821 -13.799 1.00 97.62 79 MET A N 1
ATOM 627 C CA . MET A 1 79 ? 6.384 -8.143 -14.283 1.00 97.62 79 MET A CA 1
ATOM 628 C C . MET A 1 79 ? 6.244 -9.160 -13.145 1.00 97.62 79 MET A C 1
ATOM 630 O O . MET A 1 79 ? 5.242 -9.870 -13.085 1.00 97.62 79 MET A O 1
ATOM 634 N N . ARG A 1 80 ? 7.215 -9.199 -12.225 1.00 97.50 80 ARG A N 1
ATOM 635 C CA . ARG A 1 80 ? 7.208 -10.096 -11.062 1.00 97.50 80 ARG A CA 1
ATOM 636 C C . ARG A 1 80 ? 5.993 -9.847 -10.165 1.00 97.50 80 ARG A C 1
ATOM 638 O O . ARG A 1 80 ? 5.285 -10.786 -9.816 1.00 97.50 80 ARG A O 1
ATOM 645 N N . VAL A 1 81 ? 5.731 -8.590 -9.810 1.00 96.75 81 VAL A N 1
ATOM 646 C CA . VAL A 1 81 ? 4.598 -8.228 -8.941 1.00 96.75 81 VAL A CA 1
ATOM 647 C C . VAL A 1 81 ? 3.262 -8.486 -9.644 1.00 96.75 81 VAL A C 1
ATOM 649 O O . VAL A 1 81 ? 2.336 -8.996 -9.020 1.00 96.75 81 VAL A O 1
ATOM 652 N N . THR A 1 82 ? 3.181 -8.243 -10.957 1.00 97.44 82 THR A N 1
ATOM 653 C CA . THR A 1 82 ? 1.985 -8.569 -11.755 1.00 97.44 82 THR A CA 1
ATOM 654 C C . THR A 1 82 ? 1.660 -10.063 -11.708 1.00 97.44 82 THR A C 1
ATOM 656 O O . THR A 1 82 ? 0.495 -10.426 -11.571 1.00 97.44 82 THR A O 1
ATOM 659 N N . GLN A 1 83 ? 2.669 -10.936 -11.797 1.00 97.19 83 GLN A N 1
ATOM 660 C CA . GLN A 1 83 ? 2.471 -12.389 -11.701 1.00 97.19 83 GLN A CA 1
ATOM 661 C C . GLN A 1 83 ? 1.915 -12.786 -10.330 1.00 97.19 83 GLN A C 1
ATOM 663 O O . GLN A 1 83 ? 0.891 -13.461 -10.264 1.00 97.19 83 GLN A O 1
ATOM 668 N N . LEU A 1 84 ? 2.508 -12.281 -9.244 1.00 95.50 84 LEU A N 1
ATOM 669 C CA . LEU A 1 84 ? 2.004 -12.529 -7.889 1.00 95.50 84 LEU A CA 1
ATOM 670 C C . LEU A 1 84 ? 0.564 -12.035 -7.698 1.00 95.50 84 LEU A C 1
ATOM 672 O O . LEU A 1 84 ? -0.246 -12.704 -7.059 1.00 95.50 84 LEU A O 1
ATOM 676 N N . CYS A 1 85 ? 0.224 -10.883 -8.277 1.00 95.88 85 CYS A N 1
ATOM 677 C CA . CYS A 1 85 ? -1.137 -10.356 -8.253 1.00 95.88 85 CYS A CA 1
ATOM 678 C C . CYS A 1 85 ? -2.122 -11.301 -8.954 1.00 95.88 85 CYS A C 1
ATOM 680 O O . CYS A 1 85 ? -3.181 -11.606 -8.405 1.00 95.88 85 CYS A O 1
ATOM 682 N N . GLN A 1 86 ? -1.760 -11.810 -10.135 1.00 96.31 86 GLN A N 1
ATOM 683 C CA . GLN A 1 86 ? -2.582 -12.766 -10.884 1.00 96.31 86 GLN A CA 1
ATOM 684 C C . GLN A 1 86 ? -2.778 -14.078 -10.118 1.00 96.31 86 GLN A C 1
ATOM 686 O O . GLN A 1 86 ? -3.889 -14.606 -10.081 1.00 96.31 86 GLN A O 1
ATOM 691 N N . GLU A 1 87 ? -1.726 -14.592 -9.481 1.00 95.69 87 GLU A N 1
ATOM 692 C CA . GLU A 1 87 ? -1.786 -15.800 -8.653 1.00 95.69 87 GLU A CA 1
ATOM 693 C C . GLU A 1 87 ? -2.705 -15.609 -7.437 1.00 95.69 87 GLU A C 1
ATOM 695 O O . GLU A 1 87 ? -3.592 -16.431 -7.191 1.00 95.69 87 GLU A O 1
ATOM 700 N N . ALA A 1 88 ? -2.559 -14.493 -6.717 1.00 93.88 88 ALA A N 1
ATOM 701 C CA . ALA A 1 88 ? -3.403 -14.162 -5.570 1.00 93.88 88 ALA A CA 1
ATOM 702 C C . ALA A 1 88 ? -4.880 -13.997 -5.972 1.00 93.88 88 ALA A C 1
ATOM 704 O O . ALA A 1 88 ? -5.777 -14.517 -5.303 1.00 93.88 88 ALA A O 1
ATOM 705 N N . GLU A 1 89 ? -5.154 -13.319 -7.089 1.00 94.06 89 GLU A N 1
ATOM 706 C CA . GLU A 1 89 ? -6.508 -13.181 -7.631 1.00 94.06 89 GLU A CA 1
ATOM 707 C C . GLU A 1 89 ? -7.107 -14.526 -8.048 1.00 94.06 89 GLU A C 1
ATOM 709 O O . GLU A 1 89 ? -8.276 -14.797 -7.756 1.00 94.06 89 GLU A O 1
ATOM 714 N N . ALA A 1 90 ? -6.323 -15.385 -8.703 1.00 95.44 90 ALA A N 1
ATOM 715 C CA . ALA A 1 90 ? -6.758 -16.720 -9.094 1.00 95.44 90 ALA A CA 1
ATOM 716 C C . ALA A 1 90 ? -7.146 -17.554 -7.865 1.00 95.44 90 ALA A C 1
ATOM 718 O O . ALA A 1 90 ? -8.220 -18.164 -7.854 1.00 95.44 90 ALA A O 1
ATOM 719 N N . HIS A 1 91 ? -6.340 -17.499 -6.803 1.00 94.62 91 HIS A N 1
ATOM 720 C CA . HIS A 1 91 ? -6.627 -18.172 -5.539 1.00 94.62 91 HIS A CA 1
ATOM 721 C C . HIS A 1 91 ? -7.912 -17.640 -4.876 1.00 94.62 91 HIS A C 1
ATOM 723 O O . HIS A 1 91 ? -8.783 -18.417 -4.472 1.00 94.62 91 HIS A O 1
ATOM 729 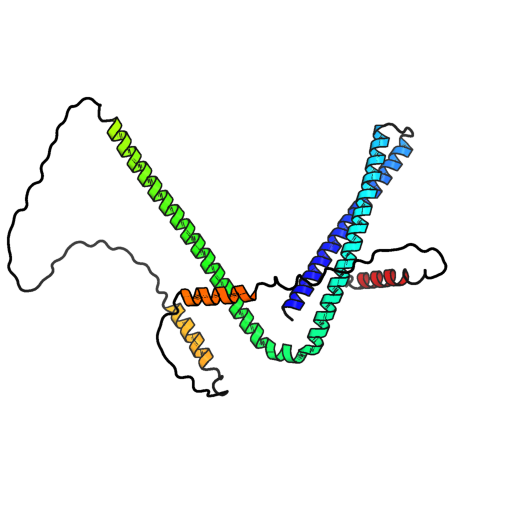N N . VAL A 1 92 ? -8.115 -16.317 -4.840 1.00 95.06 92 VAL A N 1
ATOM 730 C CA . VAL A 1 92 ? -9.365 -15.714 -4.337 1.00 95.06 92 VAL A CA 1
ATOM 731 C C . VAL A 1 92 ? -10.573 -16.164 -5.161 1.00 95.06 92 VAL A C 1
ATOM 733 O O . VAL A 1 92 ? -11.630 -16.467 -4.595 1.00 95.06 92 VAL A O 1
ATOM 736 N N . GLN A 1 93 ? -10.447 -16.228 -6.488 1.00 94.88 93 GLN A N 1
ATOM 737 C CA . GLN A 1 93 ? -11.519 -16.705 -7.362 1.00 94.88 93 GLN A CA 1
ATOM 738 C C . GLN A 1 93 ? -11.834 -18.184 -7.134 1.00 94.88 93 GLN A C 1
ATOM 740 O O . GLN A 1 93 ? -13.009 -18.562 -7.146 1.00 94.88 93 GLN A O 1
ATOM 745 N N . GLU A 1 94 ? -10.821 -19.021 -6.928 1.00 95.62 94 GLU A N 1
ATOM 746 C CA . GLU A 1 94 ? -10.987 -20.437 -6.612 1.00 95.62 94 GLU A CA 1
ATOM 747 C C . GLU A 1 94 ? -11.735 -20.629 -5.289 1.00 95.62 94 GLU A C 1
ATOM 749 O O . GLU A 1 94 ? -12.783 -21.284 -5.264 1.00 95.62 94 GLU A O 1
ATOM 754 N N . LEU A 1 95 ? -11.280 -19.973 -4.217 1.00 94.31 95 LEU A N 1
ATOM 755 C CA . LEU A 1 95 ? -11.948 -20.011 -2.917 1.00 94.31 95 LEU A CA 1
ATOM 756 C C . LEU A 1 95 ? -13.381 -19.468 -2.992 1.00 94.31 95 LEU A C 1
ATOM 758 O O . LEU A 1 95 ? -14.304 -20.017 -2.390 1.00 94.31 95 LEU A O 1
ATOM 762 N N . GLN A 1 96 ? -13.609 -18.406 -3.767 1.00 93.31 96 GLN A N 1
ATOM 763 C CA . GLN A 1 96 ? -14.950 -17.860 -3.967 1.00 93.31 96 GLN A CA 1
ATOM 764 C C . GLN A 1 96 ? -15.876 -18.855 -4.680 1.00 93.31 96 GLN A C 1
ATOM 766 O O . GLN A 1 96 ? -17.062 -18.939 -4.343 1.00 93.31 96 GLN A O 1
ATOM 771 N N . LYS A 1 97 ? -15.363 -19.607 -5.661 1.00 95.94 97 LYS A N 1
ATOM 772 C CA . LYS A 1 97 ? -16.130 -20.636 -6.375 1.00 95.94 97 LYS A CA 1
ATOM 773 C C . LYS A 1 97 ? -16.460 -21.810 -5.452 1.00 95.94 97 LYS A C 1
ATOM 775 O O . LYS A 1 97 ? -17.627 -22.202 -5.393 1.00 95.94 97 LYS A O 1
ATOM 780 N N . SER A 1 98 ? -15.483 -22.330 -4.708 1.00 96.50 98 SER A N 1
ATOM 781 C CA . SER A 1 98 ? -15.668 -23.496 -3.831 1.00 96.50 98 SER A CA 1
ATOM 782 C C . SER A 1 98 ? -16.537 -23.187 -2.603 1.00 96.50 98 SER A C 1
ATOM 784 O O . SER A 1 98 ? -17.377 -24.002 -2.218 1.00 96.50 98 SER A O 1
ATOM 786 N N . LEU A 1 99 ? -16.429 -21.981 -2.035 1.00 94.31 99 LEU A N 1
ATOM 787 C CA . LEU A 1 99 ? -17.125 -21.581 -0.803 1.00 94.31 99 LEU A CA 1
ATOM 788 C C . LEU A 1 99 ? -18.408 -20.766 -1.035 1.00 94.31 99 LEU A C 1
ATOM 790 O O . LEU A 1 99 ? -19.007 -20.278 -0.074 1.00 94.31 99 LEU A O 1
ATOM 794 N N . LYS A 1 100 ? -18.887 -20.636 -2.280 1.00 95.62 100 LYS A N 1
ATOM 795 C CA . LYS A 1 100 ? -20.011 -19.756 -2.663 1.00 95.62 100 LYS A CA 1
ATOM 796 C C . LYS A 1 100 ? -21.229 -19.841 -1.732 1.00 95.62 100 LYS A C 1
ATOM 798 O O . LYS A 1 100 ? -21.753 -18.817 -1.303 1.00 95.62 100 LYS A O 1
ATOM 803 N N . ARG A 1 101 ? -21.696 -21.055 -1.407 1.00 96.19 101 ARG A N 1
ATOM 804 C CA . ARG A 1 101 ? -22.877 -21.253 -0.539 1.00 96.19 101 ARG A CA 1
ATOM 805 C C . ARG A 1 101 ? -22.612 -20.856 0.913 1.00 96.19 101 ARG A C 1
ATOM 807 O O . ARG A 1 101 ? -23.489 -20.273 1.542 1.00 96.19 101 ARG A O 1
ATOM 814 N N . ALA A 1 102 ? -21.428 -21.177 1.433 1.00 95.19 102 ALA A N 1
ATOM 815 C CA . ALA A 1 102 ? -21.037 -20.825 2.793 1.00 95.19 102 ALA A CA 1
ATOM 816 C C . ALA A 1 102 ? -20.936 -19.303 2.949 1.00 95.19 102 ALA A C 1
ATOM 818 O O . ALA A 1 102 ? -21.491 -18.768 3.900 1.00 95.19 102 ALA A O 1
ATOM 819 N N . ILE A 1 103 ? -20.344 -18.615 1.963 1.00 93.81 103 ILE A N 1
ATOM 820 C CA . ILE A 1 103 ? -20.245 -17.148 1.915 1.00 93.81 103 ILE A CA 1
ATOM 821 C C . ILE A 1 103 ? -21.631 -16.497 1.983 1.00 93.81 103 ILE A C 1
ATOM 823 O O . ILE A 1 103 ? -21.836 -15.573 2.761 1.00 93.81 103 ILE A O 1
ATOM 827 N N . VAL A 1 104 ? -22.600 -16.979 1.197 1.00 95.69 104 VAL A N 1
ATOM 828 C CA . VAL A 1 104 ? -23.961 -16.412 1.208 1.00 95.69 104 VAL A CA 1
ATOM 829 C C . VAL A 1 104 ? -24.642 -16.617 2.562 1.00 95.69 104 VAL A C 1
ATOM 831 O O . VAL A 1 104 ? -25.278 -15.696 3.064 1.00 95.69 104 VAL A O 1
ATOM 834 N N . LYS A 1 105 ? -24.493 -17.799 3.174 1.00 97.12 105 LYS A N 1
ATOM 835 C CA . LYS A 1 105 ? -25.104 -18.100 4.477 1.00 97.12 105 LYS A CA 1
ATOM 836 C C . LYS A 1 105 ? -24.472 -17.320 5.631 1.00 97.12 105 LYS A C 1
ATOM 838 O O . LYS A 1 105 ? -25.187 -16.933 6.545 1.00 97.12 105 LYS A O 1
ATOM 843 N N . SER A 1 106 ? -23.157 -17.106 5.608 1.00 95.56 106 SER A N 1
ATOM 844 C CA . SER A 1 106 ? -22.437 -16.414 6.684 1.00 95.56 106 SER A CA 1
ATOM 845 C C . SER A 1 106 ? -22.396 -14.893 6.523 1.00 95.56 106 SER A C 1
ATOM 847 O O . SER A 1 106 ? -22.019 -14.201 7.465 1.00 95.56 106 SER A O 1
ATOM 849 N N . LYS A 1 107 ? -22.803 -14.352 5.369 1.00 94.62 107 LYS A N 1
ATOM 850 C CA . LYS A 1 107 ? -22.782 -12.910 5.085 1.00 94.62 107 LYS A CA 1
ATOM 851 C C . LYS A 1 107 ? -23.466 -12.045 6.166 1.00 94.62 107 LYS A C 1
ATOM 853 O O . LYS A 1 107 ? -22.791 -11.132 6.635 1.00 94.62 107 LYS A O 1
ATOM 858 N N . PRO A 1 108 ? -24.697 -12.339 6.642 1.00 97.31 108 PRO A N 1
ATOM 859 C CA . PRO A 1 108 ? -25.346 -11.512 7.668 1.00 97.31 108 PRO A CA 1
ATOM 860 C C . PRO A 1 108 ? -24.551 -11.441 8.980 1.00 97.31 108 PRO A C 1
ATOM 862 O O . PRO A 1 108 ? -24.484 -10.396 9.617 1.00 97.31 108 PRO A O 1
ATOM 865 N N . TYR A 1 109 ? -23.893 -12.541 9.363 1.00 96.81 109 TYR A N 1
ATOM 866 C CA . TYR A 1 109 ? -23.036 -12.573 10.549 1.00 96.81 109 TYR A CA 1
ATOM 867 C C . TYR A 1 109 ? -21.834 -11.633 10.406 1.00 96.81 109 TYR A C 1
ATOM 869 O O . TYR A 1 109 ? -21.538 -10.870 11.321 1.00 96.81 109 TYR A O 1
ATOM 877 N N . PHE A 1 110 ? -21.146 -11.664 9.260 1.00 95.31 110 PHE A N 1
ATOM 878 C CA . PHE A 1 110 ? -19.984 -10.802 9.033 1.00 95.31 110 PHE A CA 1
ATOM 879 C C . PHE A 1 110 ? -20.359 -9.324 8.881 1.00 95.31 110 PHE A C 1
ATOM 881 O O . PHE A 1 110 ? -19.566 -8.477 9.277 1.00 95.31 110 PHE A O 1
ATOM 888 N N . GLU A 1 111 ? -21.547 -9.007 8.359 1.00 95.50 111 GLU A N 1
ATOM 889 C CA . GLU A 1 111 ? -22.064 -7.631 8.305 1.00 95.50 111 GLU A CA 1
ATOM 890 C C . GLU A 1 111 ? -22.282 -7.066 9.710 1.00 95.50 111 GLU A C 1
ATOM 892 O O . GLU A 1 111 ? -21.758 -6.002 10.033 1.00 95.50 111 GLU A O 1
ATOM 897 N N . VAL A 1 112 ? -22.970 -7.815 10.574 1.00 97.31 112 VAL A N 1
ATOM 898 C CA . VAL A 1 112 ? -23.189 -7.414 11.971 1.00 97.31 112 VAL A CA 1
ATOM 899 C C . VAL A 1 112 ? -21.867 -7.363 12.746 1.00 97.31 112 VAL A C 1
ATOM 901 O O . VAL A 1 112 ? -21.625 -6.413 13.485 1.00 97.31 112 VAL A O 1
ATOM 904 N N . LYS A 1 113 ? -20.960 -8.330 12.541 1.00 96.50 113 LYS A N 1
ATOM 905 C CA . LYS A 1 113 ? -19.610 -8.296 13.130 1.00 96.50 113 LYS A CA 1
ATOM 906 C C . LYS A 1 113 ? -18.843 -7.036 12.715 1.00 96.50 113 LYS A C 1
ATOM 908 O O . LYS A 1 113 ? -18.160 -6.456 13.551 1.00 96.50 113 LYS A O 1
ATOM 913 N N . ASN A 1 114 ? -18.939 -6.629 11.448 1.00 95.00 114 ASN A N 1
ATOM 914 C CA . ASN A 1 114 ? -18.273 -5.427 10.957 1.00 95.00 114 ASN A CA 1
ATOM 915 C C . ASN A 1 114 ? -18.833 -4.162 11.619 1.00 95.00 114 ASN A C 1
ATOM 917 O O . ASN A 1 114 ? -18.048 -3.355 12.094 1.00 95.00 114 ASN A O 1
ATOM 921 N N . GLN A 1 115 ? -20.160 -4.046 11.741 1.00 97.19 115 GLN A N 1
ATOM 922 C CA . GLN A 1 115 ? -20.808 -2.928 12.443 1.00 97.19 115 GLN A CA 1
ATOM 923 C C . GLN A 1 115 ? -20.340 -2.822 13.899 1.00 97.19 115 GLN A C 1
ATOM 925 O O . GLN A 1 115 ? -19.945 -1.752 14.348 1.00 97.19 115 GLN A O 1
ATOM 930 N N . PHE A 1 116 ? -20.314 -3.941 14.631 1.00 97.94 116 PHE A N 1
ATOM 931 C CA . PHE A 1 116 ? -19.800 -3.940 16.003 1.00 97.94 116 PHE A CA 1
ATOM 932 C C . PHE A 1 116 ? -18.324 -3.548 16.075 1.00 97.94 116 PHE A C 1
ATOM 934 O O . PHE A 1 116 ? -17.930 -2.834 16.993 1.00 97.94 116 PHE A O 1
ATOM 941 N N . ASN A 1 117 ? -17.507 -4.002 15.124 1.00 97.12 117 ASN A N 1
ATOM 942 C CA . ASN A 1 117 ? -16.091 -3.655 15.085 1.00 97.12 117 ASN A CA 1
ATOM 943 C C . ASN A 1 117 ? -15.869 -2.165 14.777 1.00 97.12 117 ASN A C 1
ATOM 945 O O . ASN A 1 117 ? -15.004 -1.550 15.388 1.00 97.12 117 ASN A O 1
ATOM 949 N N . GLU A 1 118 ? -16.670 -1.576 13.885 1.00 97.44 118 GLU A N 1
ATOM 950 C CA . GLU A 1 118 ? -16.659 -0.134 13.599 1.00 97.44 118 GLU A CA 1
ATOM 951 C C . GLU A 1 118 ? -17.003 0.677 14.853 1.00 97.44 118 GLU A C 1
ATOM 953 O O . GLU A 1 118 ? -16.225 1.537 15.257 1.00 97.44 118 GLU A O 1
ATOM 958 N N . THR A 1 119 ? -18.096 0.338 15.543 1.00 98.00 119 THR A N 1
ATOM 959 C CA . THR A 1 119 ? -18.477 1.001 16.801 1.00 98.00 119 THR A CA 1
ATOM 960 C C . THR A 1 119 ? -17.414 0.839 17.895 1.00 98.00 119 THR A C 1
ATOM 962 O O . THR A 1 119 ? -17.149 1.770 18.656 1.00 98.00 119 THR A O 1
ATOM 965 N N . LEU A 1 120 ? -16.768 -0.328 17.988 1.00 98.12 120 LEU A N 1
ATOM 966 C CA . LEU A 1 120 ? -15.676 -0.549 18.940 1.00 98.12 120 LEU A CA 1
ATOM 967 C C . LEU A 1 120 ? -14.462 0.332 18.639 1.00 98.12 120 LEU A C 1
ATOM 969 O O . LEU A 1 120 ? -13.913 0.932 19.565 1.00 98.12 120 LEU A O 1
ATOM 973 N N . GLU A 1 121 ? -14.055 0.432 17.374 1.00 97.75 121 GLU A N 1
ATOM 974 C CA . GLU A 1 121 ? -12.952 1.309 16.977 1.00 97.75 121 GLU A CA 1
ATOM 975 C C . GLU A 1 121 ? -13.300 2.788 17.205 1.00 97.75 121 GLU A C 1
ATOM 977 O O . GLU A 1 121 ? -12.467 3.522 17.729 1.00 97.75 121 GLU A O 1
ATOM 982 N N .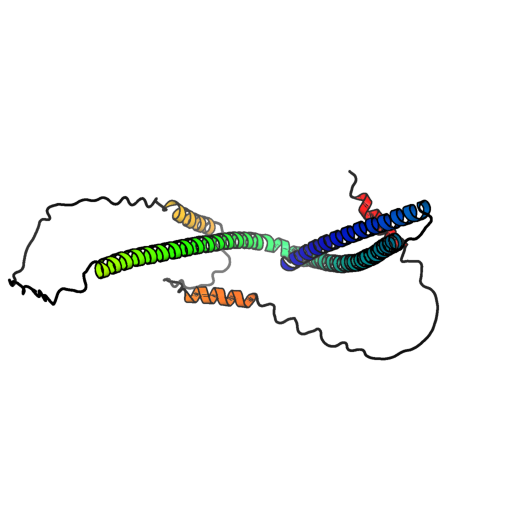 GLU A 1 122 ? -14.540 3.219 16.954 1.00 98.25 122 GLU A N 1
ATOM 983 C CA . GLU A 1 122 ? -15.000 4.577 17.284 1.00 98.25 122 GLU A CA 1
ATOM 984 C C . GLU A 1 122 ? -14.887 4.882 18.785 1.00 98.25 122 GLU A C 1
ATOM 986 O O . GLU A 1 122 ? -14.338 5.915 19.185 1.00 98.25 122 GLU A O 1
ATOM 991 N N . HIS A 1 123 ? -15.365 3.977 19.645 1.00 98.38 123 HIS A N 1
ATOM 992 C CA . HIS A 1 123 ? -15.254 4.145 21.095 1.00 98.38 123 HIS A CA 1
ATOM 993 C C . HIS A 1 123 ? -13.801 4.144 21.568 1.00 98.38 123 HIS A C 1
ATOM 995 O O . HIS A 1 123 ? -13.432 4.957 22.417 1.00 98.38 123 HIS A O 1
ATOM 1001 N N . LYS A 1 124 ? -12.963 3.273 21.002 1.00 98.38 124 LYS A N 1
ATOM 1002 C CA . LYS A 1 124 ? -11.527 3.229 21.284 1.00 98.38 124 LYS A CA 1
ATOM 1003 C C . LYS A 1 124 ? -10.845 4.535 20.882 1.00 98.38 124 LYS A C 1
ATOM 1005 O O . LYS A 1 124 ? -10.129 5.106 21.701 1.00 98.38 124 LYS A O 1
ATOM 1010 N N . SER A 1 125 ? -11.114 5.059 19.685 1.00 98.38 125 SER A N 1
ATOM 1011 C CA . SER A 1 125 ? -10.639 6.383 19.268 1.00 98.38 125 SER A CA 1
ATOM 1012 C C . SER A 1 125 ? -11.098 7.466 20.240 1.00 98.38 125 SER A C 1
ATOM 1014 O O . SER A 1 125 ? -10.294 8.308 20.635 1.00 98.38 125 SER A O 1
ATOM 1016 N N . LYS A 1 126 ? -12.351 7.412 20.711 1.00 98.56 126 LYS A N 1
ATOM 1017 C CA . LYS A 1 126 ? -12.859 8.411 21.653 1.00 98.56 126 LYS A CA 1
ATOM 1018 C C . LYS A 1 126 ? -12.163 8.372 23.010 1.00 98.56 126 LYS A C 1
ATOM 1020 O O . LYS A 1 126 ? -11.909 9.423 23.598 1.00 98.56 126 LYS A O 1
ATOM 1025 N N . ILE A 1 127 ? -11.862 7.177 23.508 1.00 98.69 127 ILE A N 1
ATOM 1026 C CA . ILE A 1 127 ? -11.091 6.996 24.740 1.00 98.69 127 ILE A CA 1
ATOM 1027 C C . ILE A 1 127 ? -9.700 7.606 24.566 1.00 98.69 127 ILE A C 1
ATOM 1029 O O . ILE A 1 127 ? -9.313 8.427 25.393 1.00 98.69 127 ILE A O 1
ATOM 1033 N N . LEU A 1 128 ? -9.005 7.296 23.467 1.00 98.50 128 LEU A N 1
ATOM 1034 C CA . LEU A 1 128 ? -7.670 7.838 23.189 1.00 98.50 128 LEU A CA 1
ATOM 1035 C C . LEU A 1 128 ? -7.668 9.377 23.133 1.00 98.50 128 LEU A C 1
ATOM 1037 O O . LEU A 1 128 ? -6.793 10.012 23.718 1.00 98.50 128 LEU A O 1
ATOM 1041 N N . GLU A 1 129 ? -8.673 9.993 22.502 1.00 98.56 129 GLU A N 1
ATOM 1042 C CA . GLU A 1 129 ? -8.834 11.457 22.495 1.00 98.56 129 GLU A CA 1
ATOM 1043 C C . GLU A 1 129 ? -9.015 12.034 23.908 1.00 98.56 129 GLU A C 1
ATOM 1045 O O . GLU A 1 129 ? -8.405 13.042 24.275 1.00 98.56 129 GLU A O 1
ATOM 1050 N N . LEU A 1 130 ? -9.877 11.414 24.719 1.00 98.56 130 LEU A N 1
ATOM 1051 C CA . LEU A 1 130 ? -10.143 11.871 26.083 1.00 98.56 130 LEU A CA 1
ATOM 1052 C C . LEU A 1 130 ? -8.918 11.693 26.984 1.00 98.56 130 LEU A C 1
ATOM 1054 O O . LEU A 1 130 ? -8.621 12.574 27.791 1.00 98.56 130 LEU A O 1
ATOM 1058 N N . GLU A 1 131 ? -8.183 10.596 26.832 1.00 98.38 131 GLU A N 1
ATOM 1059 C CA . GLU A 1 131 ? -6.919 10.353 27.525 1.00 98.38 131 GLU A CA 1
ATOM 1060 C C . GLU A 1 131 ? -5.861 11.394 27.151 1.00 98.38 131 GLU A C 1
ATOM 1062 O O . GLU A 1 131 ? -5.162 11.907 28.034 1.00 98.38 131 GLU A O 1
ATOM 1067 N N . GLU A 1 132 ? -5.779 11.773 25.874 1.00 98.50 132 GLU A N 1
ATOM 1068 C CA . GLU A 1 132 ? -4.908 12.854 25.414 1.00 98.50 132 GLU A CA 1
ATOM 1069 C C . GLU A 1 132 ? -5.310 14.191 26.056 1.00 98.50 132 GLU A C 1
ATOM 1071 O O . GLU A 1 132 ? -4.458 14.915 26.581 1.00 98.50 132 GLU A O 1
ATOM 1076 N N . HIS A 1 133 ? -6.606 14.515 26.085 1.00 98.62 133 HIS A N 1
ATOM 1077 C CA . HIS A 1 133 ? -7.116 15.730 26.729 1.00 98.62 133 HIS A CA 1
ATOM 1078 C C . HIS A 1 133 ? -6.826 15.759 28.233 1.00 98.62 133 HIS A C 1
ATOM 1080 O O . HIS A 1 133 ? -6.373 16.781 28.753 1.00 98.62 133 HIS A O 1
ATOM 1086 N N . ILE A 1 134 ? -7.033 14.642 28.932 1.00 98.75 134 ILE A N 1
ATOM 1087 C CA . ILE A 1 134 ? -6.717 14.512 30.359 1.00 98.75 134 ILE A CA 1
ATOM 1088 C C . ILE A 1 134 ? -5.213 14.676 30.582 1.00 98.75 134 ILE A C 1
ATOM 1090 O O . ILE A 1 134 ? -4.806 15.371 31.513 1.00 98.75 134 ILE A O 1
ATOM 1094 N N . SER A 1 135 ? -4.381 14.075 29.733 1.00 98.62 135 SER A N 1
ATOM 1095 C CA . SER A 1 135 ? -2.922 14.197 29.818 1.00 98.62 135 SER A CA 1
ATOM 1096 C C . SER A 1 135 ? -2.474 15.647 29.634 1.00 98.62 135 SER A C 1
ATOM 1098 O O . SER A 1 135 ? -1.718 16.162 30.458 1.00 98.62 135 SER A O 1
ATOM 1100 N N . LYS A 1 136 ? -3.017 16.351 28.632 1.00 98.50 136 LYS A N 1
ATOM 1101 C CA . LYS A 1 136 ? -2.775 17.787 28.413 1.00 98.50 136 LYS A CA 1
ATOM 1102 C C . LYS A 1 136 ? -3.213 18.632 29.611 1.00 98.50 136 LYS A C 1
ATOM 1104 O O . LYS A 1 136 ? -2.453 19.484 30.064 1.00 98.50 136 LYS A O 1
ATOM 1109 N N . ALA A 1 137 ? -4.401 18.377 30.159 1.00 98.50 137 ALA A N 1
ATOM 1110 C CA . ALA A 1 137 ? -4.912 19.100 31.322 1.00 98.50 137 ALA A CA 1
ATOM 1111 C C . ALA A 1 137 ? -4.055 18.864 32.578 1.00 98.50 137 ALA A C 1
ATOM 1113 O O . ALA A 1 137 ? -3.787 19.806 33.322 1.00 98.50 137 ALA A O 1
ATOM 1114 N N . LYS A 1 138 ? -3.577 17.632 32.798 1.00 98.62 138 LYS A N 1
ATOM 1115 C CA . LYS A 1 138 ? -2.662 17.294 33.899 1.00 98.62 138 LYS A CA 1
ATOM 1116 C C . LYS A 1 138 ? -1.320 18.008 33.769 1.00 98.62 138 LYS A C 1
ATOM 1118 O O . LYS A 1 138 ? -0.840 18.543 34.765 1.00 98.62 138 LYS A O 1
ATOM 1123 N N . ILE A 1 139 ? -0.740 18.036 32.565 1.00 98.50 139 ILE A N 1
ATOM 1124 C CA . ILE A 1 139 ? 0.500 18.777 32.288 1.00 98.50 139 ILE A CA 1
ATOM 1125 C C . ILE A 1 139 ? 0.285 20.259 32.590 1.00 98.50 139 ILE A C 1
ATOM 1127 O O . ILE A 1 139 ? 1.016 20.822 33.397 1.00 98.50 139 ILE A O 1
ATOM 1131 N N . TYR A 1 140 ? -0.775 20.857 32.039 1.00 98.62 140 TYR A N 1
ATOM 1132 C CA . TYR A 1 140 ? -1.098 22.264 32.271 1.00 98.62 140 TYR A CA 1
ATOM 1133 C C . TYR A 1 140 ? -1.267 22.579 33.763 1.00 98.62 140 TYR A C 1
ATOM 1135 O O . TYR A 1 140 ? -0.674 23.526 34.272 1.00 98.62 140 TYR A O 1
ATOM 1143 N N . TYR A 1 141 ? -2.020 21.754 34.493 1.00 98.62 141 TYR A N 1
ATOM 1144 C CA . TYR A 1 141 ? -2.210 21.919 35.931 1.00 98.62 141 TYR A CA 1
ATOM 1145 C C . TYR A 1 141 ? -0.885 21.820 36.700 1.00 98.62 141 TYR A C 1
ATOM 1147 O O . TYR A 1 141 ? -0.570 22.702 37.500 1.00 98.62 141 TYR A O 1
ATOM 1155 N N . SER A 1 142 ? -0.074 20.798 36.416 1.00 98.50 142 SER A N 1
ATOM 1156 C CA . SER A 1 142 ? 1.252 20.630 37.020 1.00 98.50 142 SER A CA 1
ATOM 1157 C C . SER A 1 142 ? 2.165 21.828 36.743 1.00 98.50 142 SER A C 1
ATOM 1159 O O . SER A 1 142 ? 2.864 22.289 37.645 1.00 98.50 142 SER A O 1
ATOM 1161 N N . ASP A 1 143 ? 2.151 22.354 35.519 1.00 98.38 143 ASP A N 1
ATOM 1162 C CA . ASP A 1 143 ? 2.940 23.523 35.135 1.00 98.38 143 ASP A CA 1
ATOM 1163 C C . ASP A 1 143 ? 2.468 24.781 35.871 1.00 98.38 143 ASP A C 1
ATOM 1165 O O . ASP A 1 143 ? 3.298 25.546 36.367 1.00 98.38 143 ASP A O 1
ATOM 1169 N N . THR A 1 144 ? 1.152 24.980 36.018 1.00 98.50 144 THR A N 1
ATOM 1170 C CA . THR A 1 144 ? 0.614 26.106 36.799 1.00 98.50 144 THR A CA 1
ATOM 1171 C C . THR A 1 144 ? 0.974 26.017 38.281 1.00 98.50 144 THR A C 1
ATOM 1173 O O . THR A 1 144 ? 1.350 27.030 38.868 1.00 98.50 144 THR A O 1
ATOM 1176 N N . LEU A 1 145 ? 0.937 24.824 38.884 1.00 98.25 145 LEU A N 1
ATOM 1177 C CA . LEU A 1 145 ? 1.362 24.628 40.271 1.00 98.25 145 LEU A CA 1
ATOM 1178 C C . LEU A 1 145 ? 2.849 24.940 40.452 1.00 98.25 145 LEU A C 1
ATOM 1180 O O . LEU A 1 145 ? 3.197 25.692 41.359 1.00 98.25 145 LEU A O 1
ATOM 1184 N N . ARG A 1 146 ? 3.712 24.451 39.554 1.00 97.75 146 ARG A N 1
ATOM 1185 C CA . ARG A 1 146 ? 5.147 24.776 39.563 1.00 97.75 146 ARG A CA 1
ATOM 1186 C C . ARG A 1 146 ? 5.389 26.276 39.367 1.00 97.75 146 ARG A C 1
ATOM 1188 O O . ARG A 1 146 ? 6.298 26.843 39.965 1.00 97.75 146 ARG A O 1
ATOM 1195 N N . HIS A 1 147 ? 4.586 26.939 38.535 1.00 98.12 147 HIS A N 1
ATOM 1196 C CA . HIS A 1 147 ? 4.670 28.385 38.343 1.00 98.12 147 HIS A CA 1
ATOM 1197 C C . HIS A 1 147 ? 4.311 29.150 39.625 1.00 98.12 147 HIS A C 1
ATOM 1199 O O . HIS A 1 147 ? 5.005 30.098 39.986 1.00 98.12 147 HIS A O 1
ATOM 1205 N N . LEU A 1 148 ? 3.255 28.736 40.328 1.00 98.19 148 LEU A N 1
ATOM 1206 C CA . LEU A 1 148 ? 2.864 29.328 41.610 1.00 98.19 148 LEU A CA 1
ATOM 1207 C C . LEU A 1 148 ? 3.912 29.082 42.698 1.00 98.19 148 LEU A C 1
ATOM 1209 O O . LEU A 1 148 ? 4.236 30.006 43.440 1.00 98.19 148 LEU A O 1
ATOM 1213 N N . GLU A 1 149 ? 4.465 27.872 42.764 1.00 97.50 149 GLU A N 1
ATOM 1214 C CA . GLU A 1 149 ? 5.578 27.527 43.653 1.00 97.50 149 GLU A CA 1
ATOM 1215 C C . GLU A 1 149 ? 6.777 28.445 43.395 1.00 97.50 149 GLU A C 1
ATOM 1217 O O . GLU A 1 149 ? 7.260 29.089 44.323 1.00 97.50 149 GLU A O 1
ATOM 1222 N N . LYS A 1 150 ? 7.157 28.635 42.126 1.00 97.62 150 LYS A N 1
ATOM 1223 C CA . LYS A 1 150 ? 8.231 29.555 41.734 1.00 97.62 150 LYS A CA 1
ATOM 1224 C C . LYS A 1 150 ? 7.967 31.000 42.170 1.00 97.62 150 LYS A C 1
ATOM 1226 O O . LYS A 1 150 ? 8.867 31.644 42.703 1.00 97.62 150 LYS A O 1
ATOM 1231 N N . ILE A 1 151 ? 6.753 31.521 41.957 1.00 97.00 151 ILE A N 1
ATOM 1232 C CA . ILE A 1 151 ? 6.384 32.868 42.434 1.00 97.00 151 ILE A CA 1
ATOM 1233 C C . ILE A 1 151 ? 6.510 32.935 43.959 1.00 97.00 151 ILE A C 1
ATOM 1235 O O . ILE A 1 151 ? 7.036 33.909 44.495 1.00 97.00 151 ILE A O 1
ATOM 1239 N N . SER A 1 152 ? 6.027 31.909 44.663 1.00 97.00 152 SER A N 1
ATOM 1240 C CA . SER A 1 152 ? 6.088 31.842 46.122 1.00 97.00 152 SER A CA 1
ATOM 1241 C C . SER A 1 152 ? 7.536 31.879 46.615 1.00 97.00 152 SER A C 1
ATOM 1243 O O . SER A 1 152 ? 7.874 32.715 47.453 1.00 97.00 152 SER A O 1
ATOM 1245 N N . GLU A 1 153 ? 8.405 31.028 46.068 1.00 96.06 153 GLU A N 1
ATOM 1246 C CA . GLU A 1 153 ? 9.841 30.992 46.371 1.00 96.06 153 GLU A CA 1
ATOM 1247 C C . GLU A 1 153 ? 10.522 32.337 46.101 1.00 96.06 153 GLU A C 1
ATOM 1249 O O . GLU A 1 153 ? 11.295 32.810 46.932 1.00 96.06 153 GLU A O 1
ATOM 1254 N N . GLU A 1 154 ? 10.201 32.996 44.987 1.00 95.81 154 GLU A N 1
ATOM 1255 C CA . GLU A 1 154 ? 10.768 34.299 44.638 1.00 95.81 154 GLU A CA 1
ATOM 1256 C C . GLU A 1 154 ? 10.339 35.399 45.620 1.00 95.81 154 GLU A C 1
ATOM 1258 O O . GLU A 1 154 ? 11.175 36.182 46.076 1.00 95.81 154 GLU A O 1
ATOM 1263 N N . ILE A 1 155 ? 9.065 35.422 46.027 1.00 94.75 155 ILE A N 1
ATOM 1264 C CA . ILE A 1 155 ? 8.578 36.344 47.063 1.00 94.75 155 ILE A CA 1
ATOM 1265 C C . ILE A 1 155 ? 9.302 36.092 48.392 1.00 94.75 155 ILE A C 1
ATOM 1267 O O . ILE A 1 155 ? 9.682 37.046 49.077 1.00 94.75 155 ILE A O 1
ATOM 1271 N N . HIS A 1 156 ? 9.495 34.828 48.775 1.00 94.81 156 HIS A N 1
ATOM 1272 C CA . HIS A 1 156 ? 10.228 34.476 49.991 1.00 94.81 156 HIS A CA 1
ATOM 1273 C C . HIS A 1 156 ? 11.701 34.903 49.909 1.00 94.81 156 HIS A C 1
ATOM 1275 O O . HIS A 1 156 ? 12.172 35.595 50.813 1.00 94.81 156 HIS A O 1
ATOM 1281 N N . ALA A 1 157 ? 12.393 34.611 48.806 1.00 93.06 157 ALA A N 1
ATOM 1282 C CA . ALA A 1 157 ? 13.788 34.992 48.591 1.00 93.06 157 ALA A CA 1
ATOM 1283 C C . ALA A 1 157 ? 13.995 36.519 48.596 1.00 93.06 157 ALA A C 1
ATOM 1285 O O . ALA A 1 157 ? 14.950 37.016 49.196 1.00 93.06 157 ALA A O 1
ATOM 1286 N N . GLN A 1 158 ? 13.086 37.290 47.987 1.00 90.44 158 GLN A N 1
ATOM 1287 C CA . GLN A 1 158 ? 13.132 38.759 48.017 1.00 90.44 158 GLN A CA 1
ATOM 1288 C C . GLN A 1 158 ? 12.993 39.312 49.443 1.00 90.44 158 GLN A C 1
ATOM 1290 O O . GLN A 1 158 ? 13.687 40.261 49.813 1.00 90.44 158 GLN A O 1
ATOM 1295 N N . ARG A 1 159 ? 12.120 38.719 50.266 1.00 90.50 159 ARG A N 1
ATOM 1296 C CA . ARG A 1 159 ? 11.949 39.120 51.672 1.00 90.50 159 ARG A CA 1
ATOM 1297 C C . ARG A 1 159 ? 13.176 38.787 52.516 1.00 90.50 159 ARG A C 1
ATOM 1299 O O . ARG A 1 159 ? 13.553 39.605 53.348 1.00 90.50 159 ARG A O 1
ATOM 1306 N N . GLU A 1 160 ? 13.811 37.641 52.286 1.00 83.25 160 GLU A N 1
ATOM 1307 C CA . GLU A 1 160 ? 15.061 37.260 52.959 1.00 83.25 160 GLU A CA 1
ATOM 1308 C C . GLU A 1 160 ? 16.233 38.180 52.585 1.00 83.25 160 GLU A C 1
ATOM 1310 O O . GLU A 1 160 ? 17.063 38.487 53.436 1.00 83.25 160 GLU A O 1
ATOM 1315 N N . GLN A 1 161 ? 16.281 38.681 51.347 1.00 73.56 161 GLN A N 1
ATOM 1316 C CA . GLN A 1 161 ? 17.275 39.675 50.919 1.00 73.56 161 GLN A CA 1
ATOM 1317 C C . GLN A 1 161 ? 16.982 41.094 51.436 1.00 73.56 161 GLN A C 1
ATOM 1319 O O . GLN A 1 161 ? 17.912 41.869 51.652 1.00 73.56 161 GLN A O 1
ATOM 1324 N N . GLY A 1 162 ? 15.707 41.444 51.635 1.00 64.88 162 GLY A N 1
ATOM 1325 C CA . GLY A 1 162 ? 15.272 42.734 52.184 1.00 64.88 162 GLY A CA 1
ATOM 1326 C C . GLY A 1 162 ? 15.403 42.859 53.707 1.00 64.88 162 GLY A C 1
ATOM 1327 O O . GLY A 1 162 ? 15.192 43.945 54.247 1.00 64.88 162 GLY A O 1
ATOM 1328 N N . GLN A 1 163 ? 15.747 41.778 54.411 1.00 58.69 163 GLN A N 1
ATOM 1329 C CA . GLN A 1 163 ? 16.196 41.840 55.800 1.00 58.69 163 GLN A CA 1
ATOM 1330 C C . GLN A 1 163 ? 17.688 42.220 55.804 1.00 58.69 163 GLN A C 1
ATOM 1332 O O . GLN A 1 163 ? 18.510 41.434 55.322 1.00 58.69 163 GLN A O 1
ATOM 1337 N N . PRO A 1 164 ? 18.090 43.398 56.318 1.00 52.12 164 PRO A N 1
ATOM 1338 C CA . PRO A 1 164 ? 19.505 43.668 56.523 1.00 52.12 164 PRO A CA 1
ATOM 1339 C C . PRO A 1 164 ? 20.067 42.619 57.490 1.00 52.12 164 PRO A C 1
ATOM 1341 O O . PRO A 1 164 ? 19.464 42.324 58.519 1.00 52.12 164 PRO A O 1
ATOM 1344 N N . LYS A 1 165 ? 21.244 42.068 57.174 1.00 55.62 165 LYS A N 1
ATOM 1345 C CA . LYS A 1 165 ? 22.003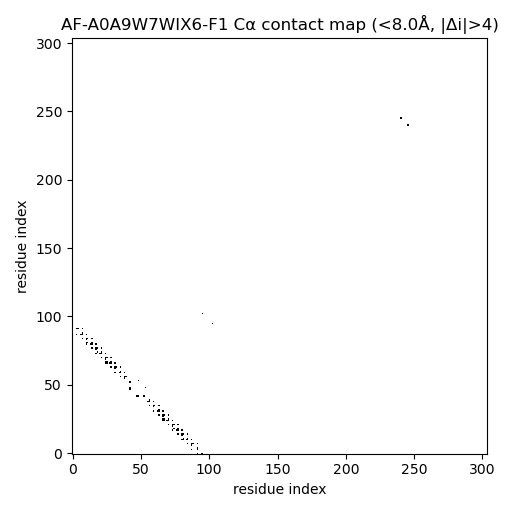 41.113 58.005 1.00 55.62 165 LYS A CA 1
ATOM 1346 C C . LYS A 1 165 ? 22.480 41.679 59.358 1.00 55.62 165 LYS A C 1
ATOM 1348 O O . LYS A 1 165 ? 23.307 41.050 60.007 1.00 55.62 165 LYS A O 1
ATOM 1353 N N . ASP A 1 166 ? 21.928 42.801 59.808 1.00 53.50 166 ASP A N 1
ATOM 1354 C CA . ASP A 1 166 ? 22.323 43.502 61.023 1.00 53.50 166 ASP A CA 1
ATOM 1355 C C . ASP A 1 166 ? 21.098 43.797 61.902 1.00 53.50 166 ASP A C 1
ATOM 1357 O O . ASP A 1 166 ? 20.683 44.943 62.038 1.00 53.50 166 ASP A O 1
ATOM 1361 N N . GLU A 1 167 ? 20.518 42.776 62.538 1.00 45.81 167 GLU A N 1
ATOM 1362 C CA . GLU A 1 167 ? 19.847 42.995 63.826 1.00 45.81 167 GLU A CA 1
ATOM 1363 C C . GLU A 1 167 ? 19.830 41.712 64.684 1.00 45.81 167 GLU A C 1
ATOM 1365 O O . GLU A 1 167 ? 19.337 40.667 64.246 1.00 45.81 167 GLU A O 1
ATOM 1370 N N . PRO A 1 168 ? 20.398 41.731 65.907 1.00 48.91 168 PRO A N 1
ATOM 1371 C CA . PRO A 1 168 ? 20.490 40.545 66.743 1.00 48.91 168 PRO A CA 1
ATOM 1372 C C . PRO A 1 168 ? 19.145 40.239 67.416 1.00 48.91 168 PRO A C 1
ATOM 1374 O O . PRO A 1 168 ? 18.631 41.033 68.195 1.00 48.91 168 PRO A O 1
ATOM 1377 N N . ILE A 1 169 ? 18.631 39.036 67.144 1.00 54.00 169 ILE A N 1
ATOM 1378 C CA . ILE A 1 169 ? 17.773 38.198 68.001 1.00 54.00 169 ILE A CA 1
ATOM 1379 C C . ILE A 1 169 ? 16.689 38.957 68.792 1.00 54.00 169 ILE A C 1
ATOM 1381 O O . ILE A 1 169 ? 16.906 39.415 69.914 1.00 54.00 169 ILE A O 1
ATOM 1385 N N . ARG A 1 170 ? 15.444 38.890 68.310 1.00 44.47 170 ARG A N 1
ATOM 1386 C CA . ARG A 1 170 ? 14.274 38.900 69.200 1.00 44.47 170 ARG A CA 1
ATOM 1387 C C . ARG A 1 170 ? 13.397 37.682 68.959 1.00 44.47 170 ARG A C 1
ATOM 1389 O O . ARG A 1 170 ? 12.488 37.665 68.139 1.00 44.47 170 ARG A O 1
ATOM 1396 N N . THR A 1 171 ? 13.670 36.653 69.752 1.00 46.53 171 THR A N 1
ATOM 1397 C CA . THR A 1 171 ? 12.714 35.604 70.086 1.00 46.53 171 THR A CA 1
ATOM 1398 C C . THR A 1 171 ? 11.498 36.238 70.768 1.00 46.53 171 THR A C 1
ATOM 1400 O O . THR A 1 171 ? 11.558 36.585 71.946 1.00 46.53 171 THR A O 1
ATOM 1403 N N . CYS A 1 172 ? 10.386 36.384 70.055 1.00 47.81 172 CYS A N 1
ATOM 1404 C CA . CYS A 1 172 ? 9.087 36.642 70.674 1.00 47.81 172 CYS A CA 1
ATOM 1405 C C . CYS A 1 172 ? 8.240 35.376 70.572 1.00 47.81 172 CYS A C 1
ATOM 1407 O O . CYS A 1 172 ? 7.452 35.186 69.650 1.00 47.81 172 CYS A O 1
ATOM 1409 N N . GLY A 1 173 ? 8.466 34.487 71.539 1.00 49.44 173 GLY A N 1
ATOM 1410 C CA . GLY A 1 173 ? 7.539 33.419 71.876 1.00 49.44 173 GLY A CA 1
ATOM 1411 C C . GLY A 1 173 ? 6.288 33.975 72.559 1.00 49.44 173 GLY A C 1
ATOM 1412 O O . GLY A 1 173 ? 6.342 34.981 73.262 1.00 49.44 173 GLY A O 1
ATOM 1413 N N . GLY A 1 174 ? 5.163 33.291 72.365 1.00 41.81 174 GLY A N 1
ATOM 1414 C CA . GLY A 1 174 ? 3.915 33.608 73.051 1.00 41.81 174 GLY A CA 1
ATOM 1415 C C . GLY A 1 174 ? 2.764 32.724 72.593 1.00 41.81 174 GLY A C 1
ATOM 1416 O O . GLY A 1 174 ? 1.900 33.168 71.848 1.00 41.81 174 GLY A O 1
ATOM 1417 N N . ARG A 1 175 ? 2.760 31.458 73.024 1.00 51.69 175 ARG A N 1
ATOM 1418 C CA . ARG A 1 175 ? 1.550 30.622 73.045 1.00 51.69 175 ARG A CA 1
ATOM 1419 C C . ARG A 1 175 ? 0.718 31.018 74.268 1.00 51.69 175 ARG A C 1
ATOM 1421 O O . ARG A 1 175 ? 1.272 31.088 75.361 1.00 51.69 175 ARG A O 1
ATOM 1428 N N . CYS A 1 176 ? -0.589 31.195 74.103 1.00 43.50 176 CYS A N 1
ATOM 1429 C CA . CYS A 1 176 ? -1.535 31.281 75.219 1.00 43.50 176 CYS A CA 1
ATOM 1430 C C . CYS A 1 176 ? -2.132 29.880 75.504 1.00 43.50 176 CYS A C 1
ATOM 1432 O O . CYS A 1 176 ? -2.580 29.235 74.553 1.00 43.50 176 CYS A O 1
ATOM 1434 N N . PRO A 1 177 ? -2.124 29.375 76.758 1.00 53.59 177 PRO A N 1
ATOM 1435 C CA . PRO A 1 177 ? -2.755 28.101 77.139 1.00 53.59 177 PRO A CA 1
ATOM 1436 C C . PRO A 1 177 ? -4.304 28.145 77.173 1.00 53.59 177 PRO A C 1
ATOM 1438 O O . PRO A 1 177 ? -4.880 29.233 77.181 1.00 53.59 177 PRO A O 1
ATOM 1441 N N . PRO A 1 178 ? -4.976 26.972 77.196 1.00 54.03 178 PRO A N 1
ATOM 1442 C CA . PRO A 1 178 ? -6.406 26.811 76.919 1.00 54.03 178 PRO A CA 1
ATOM 1443 C C . PRO A 1 178 ? -7.297 27.181 78.114 1.00 54.03 178 PRO A C 1
ATOM 1445 O O . PRO A 1 178 ? -7.007 26.826 79.255 1.00 54.03 178 PRO A O 1
ATOM 1448 N N . VAL A 1 179 ? -8.414 27.857 77.836 1.00 60.53 179 VAL A N 1
ATOM 1449 C CA . VAL A 1 179 ? -9.485 28.143 78.802 1.00 60.53 179 VAL A CA 1
ATOM 1450 C C . VAL A 1 179 ? -10.466 26.968 78.785 1.00 60.53 179 VAL A C 1
ATOM 1452 O O . VAL A 1 179 ? -11.030 26.652 77.740 1.00 60.53 179 VAL A O 1
ATOM 1455 N N . GLY A 1 180 ? -10.605 26.289 79.926 1.00 53.44 180 GLY A N 1
ATOM 1456 C CA . GLY A 1 180 ? -11.529 25.171 80.125 1.00 53.44 180 GLY A CA 1
ATOM 1457 C C . GLY A 1 180 ? -12.987 25.605 80.297 1.00 53.44 180 GLY A C 1
ATOM 1458 O O . GLY A 1 180 ? -13.250 26.752 80.648 1.00 53.44 180 GLY A O 1
ATOM 1459 N N . ALA A 1 181 ? -13.907 24.669 80.050 1.00 57.31 181 ALA A N 1
ATOM 1460 C CA . ALA A 1 181 ? -15.220 24.568 80.693 1.00 57.31 181 ALA A CA 1
ATOM 1461 C C . ALA A 1 181 ? -15.932 23.285 80.217 1.00 57.31 181 ALA A C 1
ATOM 1463 O O . ALA A 1 181 ? -16.413 23.165 79.092 1.00 57.31 181 ALA A O 1
ATOM 1464 N N . GLU A 1 182 ? -15.935 22.319 81.116 1.00 51.00 182 GLU A N 1
ATOM 1465 C CA . GLU A 1 182 ? -16.654 21.052 81.172 1.00 51.00 182 GLU A CA 1
ATOM 1466 C C . GLU A 1 182 ? -18.189 21.104 80.941 1.00 51.00 182 GLU A C 1
ATOM 1468 O O . GLU A 1 182 ? -18.894 21.981 81.425 1.00 51.00 182 GLU A O 1
ATOM 1473 N N . THR A 1 183 ? -18.665 20.076 80.216 1.00 44.97 183 THR A N 1
ATOM 1474 C CA . THR A 1 183 ? -19.954 19.330 80.239 1.00 44.97 183 THR A CA 1
ATOM 1475 C C . THR A 1 183 ? -21.262 19.982 80.720 1.00 44.97 183 THR A C 1
ATOM 1477 O O . THR A 1 183 ? -21.356 20.355 81.882 1.00 44.97 183 THR A O 1
ATOM 1480 N N . ILE A 1 184 ? -22.344 19.862 79.924 1.00 39.91 184 ILE A N 1
ATOM 1481 C CA . ILE A 1 184 ? -23.476 18.919 80.144 1.00 39.91 184 ILE A CA 1
ATOM 1482 C C . ILE A 1 184 ? -24.453 18.885 78.946 1.00 39.91 184 ILE A C 1
ATOM 1484 O O . ILE A 1 184 ? -24.605 19.850 78.205 1.00 39.91 184 ILE A O 1
ATOM 1488 N N . SER A 1 185 ? -25.089 17.726 78.773 1.00 37.38 185 SER A N 1
ATOM 1489 C CA . SER A 1 185 ? -25.976 17.313 77.683 1.00 37.38 185 SER A CA 1
ATOM 1490 C C . SER A 1 185 ? -27.371 17.961 77.663 1.00 37.38 185 SER A C 1
ATOM 1492 O O . SER A 1 185 ? -27.942 18.257 78.709 1.00 37.38 185 SER A O 1
ATOM 1494 N N . SER A 1 186 ? -27.957 17.935 76.458 1.00 35.84 186 SER A N 1
ATOM 1495 C CA . SER A 1 186 ? -29.352 17.563 76.147 1.00 35.84 186 SER A CA 1
ATOM 1496 C C . SER A 1 186 ? -30.307 18.647 75.623 1.00 35.84 186 SER A C 1
ATOM 1498 O O . SER A 1 186 ? -30.436 19.738 76.157 1.00 35.84 186 SER A O 1
ATOM 1500 N N . THR A 1 187 ? -31.046 18.184 74.606 1.00 35.03 187 THR A N 1
ATOM 1501 C CA . THR A 1 187 ? -32.332 18.625 74.040 1.00 35.03 187 THR A CA 1
ATOM 1502 C C . THR A 1 187 ? -32.384 19.855 73.135 1.00 35.03 187 THR A C 1
ATOM 1504 O O . THR A 1 187 ? -32.419 20.981 73.605 1.00 35.03 187 THR A O 1
ATOM 1507 N N . GLY A 1 188 ? -32.574 19.556 71.842 1.00 33.94 188 GLY A N 1
ATOM 1508 C CA . GLY A 1 188 ? -33.746 20.005 71.083 1.00 33.94 188 GLY A CA 1
ATOM 1509 C C . GLY A 1 188 ? -33.626 21.360 70.393 1.00 33.94 188 GLY A C 1
ATOM 1510 O O . GLY A 1 188 ? -33.454 22.351 71.078 1.00 33.94 188 GLY A O 1
ATOM 1511 N N . THR A 1 189 ? -33.791 21.332 69.059 1.00 40.41 189 THR A N 1
ATOM 1512 C CA . THR A 1 189 ? -34.557 22.303 68.240 1.00 40.41 189 THR A CA 1
ATOM 1513 C C . THR A 1 189 ? -34.157 23.785 68.443 1.00 40.41 189 THR A C 1
ATOM 1515 O O . THR A 1 189 ? -34.288 24.333 69.519 1.00 40.41 189 THR A O 1
ATOM 1518 N N . GLU A 1 190 ? -33.702 24.585 67.477 1.00 35.12 190 GLU A N 1
ATOM 1519 C CA . GLU A 1 190 ? -34.211 24.862 66.128 1.00 35.12 190 GLU A CA 1
ATOM 1520 C C . GLU A 1 190 ? -33.085 25.630 65.392 1.00 35.12 190 GLU A C 1
ATOM 1522 O O . GLU A 1 190 ? -32.457 26.522 65.964 1.00 35.12 190 GLU A O 1
ATOM 1527 N N . GLY A 1 191 ? -32.770 25.261 64.147 1.00 32.97 191 GLY A N 1
ATOM 1528 C CA . GLY A 1 191 ? -31.664 25.852 63.386 1.00 32.97 191 GLY A CA 1
ATOM 1529 C C . GLY A 1 191 ? -32.046 27.179 62.727 1.00 32.97 191 GLY A C 1
ATOM 1530 O O . GLY A 1 191 ? -32.861 27.199 61.808 1.00 32.97 191 GLY A O 1
ATOM 1531 N N . GLY A 1 192 ? -31.419 28.270 63.176 1.00 31.86 192 GLY A N 1
ATOM 1532 C CA . GLY A 1 192 ? -31.476 29.601 62.571 1.00 31.86 192 GLY A CA 1
ATOM 1533 C C . GLY A 1 192 ? -30.317 29.876 61.600 1.00 31.86 192 GLY A C 1
ATOM 1534 O O . GLY A 1 192 ? -29.166 29.547 61.867 1.00 31.86 192 GLY A O 1
ATOM 1535 N N . ALA A 1 193 ? -30.688 30.489 60.476 1.00 35.28 193 ALA A N 1
ATOM 1536 C CA . ALA A 1 193 ? -29.938 31.006 59.327 1.00 35.28 193 ALA A CA 1
ATOM 1537 C C . ALA A 1 193 ? -28.519 31.587 59.537 1.00 35.28 193 ALA A C 1
ATOM 1539 O O . ALA A 1 193 ? -28.292 32.360 60.462 1.00 35.28 193 ALA A O 1
ATOM 1540 N N . SER A 1 194 ? -27.628 31.389 58.549 1.00 36.06 194 SER A N 1
ATOM 1541 C CA . SER A 1 194 ? -27.198 32.445 57.598 1.00 36.06 194 SER A CA 1
ATOM 1542 C C . SER A 1 194 ? -26.034 31.983 56.698 1.00 36.06 194 SER A C 1
ATOM 1544 O O . SER A 1 194 ? -25.137 31.284 57.161 1.00 36.06 194 SER A O 1
ATOM 1546 N N . GLY A 1 195 ? -26.016 32.438 55.436 1.00 34.06 195 GLY A N 1
ATOM 1547 C CA . GLY A 1 195 ? -24.794 32.499 54.615 1.00 34.06 195 GLY A CA 1
ATOM 1548 C C . GLY A 1 195 ? -24.817 31.744 53.284 1.00 34.06 195 GLY A C 1
ATOM 1549 O O . GLY A 1 195 ? -24.067 30.792 53.103 1.00 34.06 195 GLY A O 1
ATOM 1550 N N . GLY A 1 196 ? -25.661 32.173 52.341 1.00 37.16 196 GLY A N 1
ATOM 1551 C CA . GLY A 1 196 ? -25.690 31.638 50.980 1.00 37.16 196 GLY A CA 1
ATOM 1552 C C . GLY A 1 196 ? -24.585 32.202 50.080 1.00 37.16 196 GLY A C 1
ATOM 1553 O O . GLY A 1 196 ? -24.456 33.414 49.946 1.00 37.16 196 GLY A O 1
ATOM 1554 N N . TYR A 1 197 ? -23.874 31.305 49.395 1.00 31.72 197 TYR A N 1
ATOM 1555 C CA . TYR A 1 197 ? -23.272 31.553 48.085 1.00 31.72 197 TYR A CA 1
ATOM 1556 C C . TYR A 1 197 ? -23.600 30.359 47.183 1.00 31.72 197 TYR A C 1
ATOM 1558 O O . TYR A 1 197 ? -23.266 29.215 47.481 1.00 31.72 197 TYR A O 1
ATOM 1566 N N . THR A 1 198 ? -24.328 30.631 46.105 1.00 35.12 198 THR A N 1
ATOM 1567 C CA . THR A 1 198 ? -24.792 29.658 45.113 1.00 35.12 198 THR A CA 1
ATOM 1568 C C . THR A 1 198 ? -23.675 29.321 44.125 1.00 35.12 198 THR A C 1
ATOM 1570 O O . THR A 1 198 ? -23.219 30.202 43.398 1.00 35.12 198 THR A O 1
ATOM 1573 N N . ILE A 1 199 ? -23.275 28.050 44.055 1.00 41.06 199 ILE A N 1
ATOM 1574 C CA . ILE A 1 199 ? -22.505 27.490 42.933 1.00 41.06 199 ILE A CA 1
ATOM 1575 C C . ILE A 1 199 ? -23.509 26.972 41.887 1.00 41.06 199 ILE A C 1
ATOM 1577 O O . ILE A 1 199 ? -24.373 26.170 42.249 1.00 41.06 199 ILE A O 1
ATOM 1581 N N . PRO A 1 200 ? -23.443 27.387 40.607 1.00 37.25 200 PRO A N 1
ATOM 1582 C CA . PRO A 1 200 ? -24.318 26.844 39.579 1.00 37.25 200 PRO A CA 1
ATOM 1583 C C . PRO A 1 200 ? -23.758 25.510 39.063 1.00 37.25 200 PRO A C 1
ATOM 1585 O O . PRO A 1 200 ? -22.816 25.477 38.275 1.00 37.25 200 PRO A O 1
ATOM 1588 N N . ASN A 1 201 ? -24.371 24.403 39.483 1.00 33.66 201 ASN A N 1
ATOM 1589 C CA . ASN A 1 201 ? -24.235 23.115 38.809 1.00 33.66 201 ASN A CA 1
ATOM 1590 C C . ASN A 1 201 ? -25.147 23.109 37.577 1.00 33.66 201 ASN A C 1
ATOM 1592 O O . ASN A 1 201 ? -26.357 22.940 37.706 1.00 33.66 201 ASN A O 1
ATOM 1596 N N . ASN A 1 202 ? -24.570 23.265 36.387 1.00 41.12 202 ASN A N 1
ATOM 1597 C CA . ASN A 1 202 ? -25.222 22.876 35.139 1.00 41.12 202 ASN A CA 1
ATOM 1598 C C . ASN A 1 202 ? -24.607 21.555 34.661 1.00 41.12 202 ASN A C 1
ATOM 1600 O O . ASN A 1 202 ? -23.712 21.539 33.820 1.00 41.12 202 ASN A O 1
ATOM 1604 N N . TRP A 1 203 ? -25.043 20.449 35.263 1.00 32.53 203 TRP A N 1
ATOM 1605 C CA . TRP A 1 203 ? -24.908 19.122 34.669 1.00 32.53 203 TRP A CA 1
ATOM 1606 C C . TRP A 1 203 ? -26.216 18.852 33.938 1.00 32.53 203 TRP A C 1
ATOM 1608 O O . TRP A 1 203 ? -27.253 18.629 34.560 1.00 32.53 203 TRP A O 1
ATOM 1618 N N . VAL A 1 204 ? -26.163 18.977 32.614 1.00 38.25 204 VAL A N 1
ATOM 1619 C CA . VAL A 1 204 ? -27.284 18.674 31.729 1.00 38.25 204 VAL A CA 1
ATOM 1620 C C . VAL A 1 204 ? -27.635 17.192 31.847 1.00 38.25 204 VAL A C 1
ATOM 1622 O O . VAL A 1 204 ? -26.774 16.315 31.851 1.00 38.25 204 VAL A O 1
ATOM 1625 N N . ASP A 1 205 ? -28.936 16.972 31.972 1.00 45.56 205 ASP A N 1
ATOM 1626 C CA . ASP A 1 205 ? -29.662 15.719 32.103 1.00 45.56 205 ASP A CA 1
ATOM 1627 C C . ASP A 1 205 ? -29.326 14.724 30.973 1.00 45.56 205 ASP A C 1
ATOM 1629 O O . ASP A 1 205 ? -29.880 14.776 29.879 1.00 45.56 205 ASP A O 1
ATOM 1633 N N . GLY A 1 206 ? -28.410 13.792 31.248 1.00 44.59 206 GLY A N 1
ATOM 1634 C CA . GLY A 1 206 ? -28.075 12.645 30.392 1.00 44.59 206 GLY A CA 1
ATOM 1635 C C . GLY A 1 206 ? -29.014 11.446 30.582 1.00 44.59 206 GLY A C 1
ATOM 1636 O O . GLY A 1 206 ? -28.584 10.299 30.473 1.00 44.59 206 GLY A O 1
ATOM 1637 N N . LYS A 1 207 ? -30.290 11.671 30.922 1.00 42.25 207 LYS A N 1
ATOM 1638 C CA . LYS A 1 207 ? -31.285 10.591 31.066 1.00 42.25 207 LYS A CA 1
ATOM 1639 C C . LYS A 1 207 ? -31.812 10.040 29.737 1.00 42.25 207 LYS A C 1
ATOM 1641 O O . LYS A 1 207 ? -32.426 8.975 29.740 1.00 42.25 207 LYS A O 1
ATOM 1646 N N . GLY A 1 208 ? -31.574 10.728 28.619 1.00 41.81 208 GLY A N 1
ATOM 1647 C CA . GLY A 1 208 ? -32.056 10.313 27.295 1.00 41.81 208 GLY A CA 1
ATOM 1648 C C . GLY A 1 208 ? -31.311 9.111 26.704 1.00 41.81 208 GLY A C 1
ATOM 1649 O O . GLY A 1 208 ? -31.934 8.231 26.112 1.00 41.81 208 GLY A O 1
ATOM 1650 N N . ASP A 1 209 ? -29.998 9.025 26.919 1.00 40.72 209 ASP A N 1
ATOM 1651 C CA . ASP A 1 209 ? -29.151 8.065 26.196 1.00 40.72 209 ASP A CA 1
ATOM 1652 C C . ASP A 1 209 ? -29.184 6.660 26.812 1.00 40.72 209 ASP A C 1
ATOM 1654 O O . ASP A 1 209 ? -29.183 5.654 26.100 1.00 40.72 209 ASP A O 1
ATOM 1658 N N . VAL A 1 210 ? -29.330 6.573 28.139 1.00 50.97 210 VAL A N 1
ATOM 1659 C CA . VAL A 1 210 ? -29.496 5.293 28.850 1.00 50.97 210 VAL A CA 1
ATOM 1660 C C . VAL A 1 210 ? -30.847 4.652 28.515 1.00 50.97 210 VAL A C 1
ATOM 1662 O O . VAL A 1 210 ? -30.933 3.437 28.354 1.00 50.97 210 VAL A O 1
ATOM 1665 N N . ALA A 1 211 ? -31.899 5.459 28.338 1.00 49.12 211 ALA A N 1
ATOM 1666 C CA . ALA A 1 211 ? -33.214 4.967 27.931 1.00 49.12 211 ALA A CA 1
ATOM 1667 C C . ALA A 1 211 ? -33.212 4.419 26.491 1.00 49.12 211 ALA A C 1
ATOM 1669 O O . ALA A 1 211 ? -33.915 3.452 26.202 1.00 49.12 211 ALA A O 1
ATOM 1670 N N . ASN A 1 212 ? -32.387 4.982 25.601 1.00 52.38 212 ASN A N 1
ATOM 1671 C CA . ASN A 1 212 ? -32.251 4.509 24.223 1.00 52.38 212 ASN A CA 1
ATOM 1672 C C . ASN A 1 212 ? -31.487 3.172 24.143 1.00 52.38 212 ASN A C 1
ATOM 1674 O O . ASN A 1 212 ? -31.902 2.260 23.430 1.00 52.38 212 ASN A O 1
ATOM 1678 N N . ALA A 1 213 ? -30.433 3.006 24.950 1.00 52.88 213 ALA A N 1
ATOM 1679 C CA . ALA A 1 213 ? -29.691 1.746 25.043 1.00 52.88 213 ALA A CA 1
ATOM 1680 C C . ALA A 1 213 ? -30.546 0.591 25.604 1.00 52.88 213 ALA A C 1
ATOM 1682 O O . ALA A 1 213 ? -30.487 -0.529 25.097 1.00 52.88 213 ALA A O 1
ATOM 1683 N N . VAL A 1 214 ? -31.386 0.864 26.611 1.00 57.56 214 VAL A N 1
ATOM 1684 C CA . VAL A 1 214 ? -32.321 -0.130 27.174 1.00 57.56 214 VAL A CA 1
ATOM 1685 C C . VAL A 1 214 ? -33.407 -0.507 26.156 1.00 57.56 214 VAL A C 1
ATOM 1687 O O . VAL A 1 214 ? -33.690 -1.691 25.973 1.00 57.56 214 VAL A O 1
ATOM 1690 N N . ASN A 1 215 ? -33.940 0.469 25.416 1.00 48.91 215 ASN A N 1
ATOM 1691 C CA . ASN A 1 215 ? -34.934 0.240 24.363 1.00 48.91 215 ASN A CA 1
ATOM 1692 C C . ASN A 1 215 ? -34.368 -0.589 23.186 1.00 48.91 215 ASN A C 1
ATOM 1694 O O . ASN A 1 215 ? -35.052 -1.459 22.645 1.00 48.91 215 ASN A O 1
ATOM 1698 N N . TRP A 1 216 ? -33.095 -0.395 22.818 1.00 57.81 216 TRP A N 1
ATOM 1699 C CA . TRP A 1 216 ? -32.420 -1.188 21.777 1.00 57.81 216 TRP A CA 1
ATOM 1700 C C . TRP A 1 216 ? -32.261 -2.669 22.171 1.00 57.81 216 TRP A C 1
ATOM 1702 O O . TRP A 1 216 ? -32.490 -3.567 21.359 1.00 57.81 216 TRP A O 1
ATOM 1712 N N . VAL A 1 217 ? -31.948 -2.943 23.444 1.00 57.84 217 VAL A N 1
ATOM 1713 C CA . VAL A 1 217 ? -31.860 -4.313 23.985 1.00 57.84 217 VAL A CA 1
ATOM 1714 C C . VAL A 1 217 ? -33.241 -4.982 24.058 1.00 57.84 217 VAL A C 1
ATOM 1716 O O . VAL A 1 217 ? -33.375 -6.156 23.707 1.00 57.84 217 VAL A O 1
ATOM 1719 N N . GLU A 1 218 ? -34.291 -4.257 24.455 1.00 53.00 218 GLU A N 1
ATOM 1720 C CA . GLU A 1 218 ? -35.660 -4.797 24.545 1.00 53.00 218 GLU A CA 1
ATOM 1721 C C . GLU A 1 218 ? -36.301 -5.065 23.172 1.00 53.00 218 GLU A C 1
ATOM 1723 O O . GLU A 1 218 ? -36.997 -6.075 22.993 1.00 53.00 218 GLU A O 1
ATOM 1728 N N . THR A 1 219 ? -36.025 -4.222 22.175 1.00 52.91 219 THR A N 1
ATOM 1729 C CA . THR A 1 219 ? -36.528 -4.397 20.799 1.00 52.91 219 THR A CA 1
ATOM 1730 C C . THR A 1 219 ? -35.863 -5.568 20.065 1.00 52.91 219 THR A C 1
ATOM 1732 O O . THR A 1 219 ? -36.522 -6.253 19.275 1.00 52.91 219 THR A O 1
ATOM 1735 N N . HIS A 1 220 ? -34.609 -5.900 20.391 1.00 49.12 220 HIS A N 1
ATOM 1736 C CA . HIS A 1 220 ? -33.930 -7.090 19.862 1.00 49.12 220 HIS A CA 1
ATOM 1737 C C . HIS A 1 220 ? -34.172 -8.379 20.663 1.00 49.12 220 HIS A C 1
ATOM 1739 O O . HIS A 1 220 ? -34.077 -9.468 20.101 1.00 49.12 220 HIS A O 1
ATOM 1745 N N . ASN A 1 221 ? -34.576 -8.289 21.933 1.00 46.09 221 ASN A N 1
ATOM 1746 C CA . ASN A 1 221 ? -35.049 -9.451 22.697 1.00 46.09 221 ASN A CA 1
ATOM 1747 C C . ASN A 1 221 ? -36.454 -9.914 22.248 1.00 46.09 221 ASN A C 1
ATOM 1749 O O . ASN A 1 221 ? -36.804 -11.085 22.379 1.00 46.09 221 ASN A O 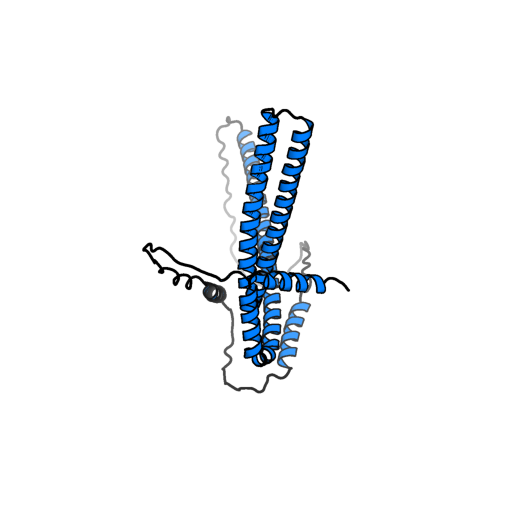1
ATOM 1753 N N . SER A 1 222 ? -37.255 -9.006 21.676 1.00 45.28 222 SER A N 1
ATOM 1754 C CA . SER A 1 222 ? -38.634 -9.283 21.237 1.00 45.28 222 SER A CA 1
ATOM 1755 C C . SER A 1 222 ? -38.753 -9.789 19.791 1.00 45.28 222 SER A C 1
ATOM 1757 O O . SER A 1 222 ? -39.825 -10.230 19.380 1.00 45.28 222 SER A O 1
ATOM 1759 N N . SER A 1 223 ? -37.670 -9.780 19.006 1.00 49.03 223 SER A N 1
ATOM 1760 C CA . SER A 1 223 ? -37.658 -10.225 17.605 1.00 49.03 223 SER A CA 1
ATOM 1761 C C . SER A 1 223 ? -37.114 -11.649 17.436 1.00 49.03 223 SER A C 1
ATOM 1763 O O . SER A 1 223 ? -36.192 -11.891 16.673 1.00 49.03 223 SER A O 1
ATOM 1765 N N . GLY A 1 224 ? -37.746 -12.622 18.103 1.00 44.34 224 GLY A N 1
ATOM 1766 C CA . GLY A 1 224 ? -37.908 -13.971 17.537 1.00 44.34 224 GLY A CA 1
ATOM 1767 C C . GLY A 1 224 ? -36.683 -14.893 17.467 1.00 44.34 224 GLY A C 1
ATOM 1768 O O . GLY A 1 224 ? -36.535 -15.606 16.480 1.00 44.34 224 GLY A O 1
ATOM 1769 N N . TRP A 1 225 ? -35.840 -14.941 18.502 1.00 38.31 225 TRP A N 1
ATOM 1770 C CA . TRP A 1 225 ? -34.771 -15.957 18.637 1.00 38.31 225 TRP A CA 1
ATOM 1771 C C . TRP A 1 225 ? -35.021 -16.907 19.824 1.00 38.31 225 TRP A C 1
ATOM 1773 O O . TRP A 1 225 ? -34.099 -17.418 20.450 1.00 38.31 225 TRP A O 1
ATOM 1783 N N . GLY A 1 226 ? -36.294 -17.122 20.163 1.00 39.25 226 GLY A N 1
ATOM 1784 C CA . GLY A 1 226 ? -36.718 -17.831 21.373 1.00 39.25 226 GLY A CA 1
ATOM 1785 C C . GLY A 1 226 ? -36.936 -19.340 21.247 1.00 39.25 226 GLY A C 1
ATOM 1786 O O . GLY A 1 226 ? -37.537 -19.902 22.156 1.00 39.25 226 GLY A O 1
ATOM 1787 N N . ASP A 1 227 ? -36.510 -20.002 20.165 1.00 40.88 227 ASP A N 1
ATOM 1788 C CA . ASP A 1 227 ? -36.759 -21.446 20.011 1.00 40.88 227 ASP A CA 1
ATOM 1789 C C . ASP A 1 227 ? -35.658 -22.199 19.252 1.00 40.88 227 ASP A C 1
ATOM 1791 O O . ASP A 1 227 ? -35.879 -22.815 18.213 1.00 40.88 227 ASP A O 1
ATOM 1795 N N . MET A 1 228 ? -34.430 -22.153 19.771 1.00 35.12 228 MET A N 1
ATOM 1796 C CA . MET A 1 228 ? -33.433 -23.170 19.434 1.00 35.12 228 MET A CA 1
ATOM 1797 C C . MET A 1 228 ? -32.536 -23.435 20.648 1.00 35.12 228 MET A C 1
ATOM 1799 O O . MET A 1 228 ? -31.518 -22.782 20.851 1.00 35.12 228 MET A O 1
ATOM 1803 N N . GLY A 1 229 ? -32.930 -24.413 21.468 1.00 37.19 229 GLY A N 1
ATOM 1804 C CA . GLY A 1 229 ? -32.042 -25.039 22.451 1.00 37.19 229 GLY A CA 1
ATOM 1805 C C . GLY A 1 229 ? -32.153 -24.492 23.872 1.00 37.19 229 GLY A C 1
ATOM 1806 O O . GLY A 1 229 ? -31.292 -23.760 24.349 1.00 37.19 229 GLY A O 1
ATOM 1807 N N . ARG A 1 230 ? -33.177 -24.949 24.598 1.00 35.59 230 ARG A N 1
ATOM 1808 C CA . ARG A 1 230 ? -33.220 -24.926 26.065 1.00 35.59 230 ARG A CA 1
ATOM 1809 C C . ARG A 1 230 ? -32.093 -25.819 26.615 1.00 35.59 230 ARG A C 1
ATOM 1811 O O . ARG A 1 230 ? -32.315 -26.993 26.890 1.00 35.59 230 ARG A O 1
ATOM 1818 N N . ALA A 1 231 ? -30.893 -25.263 26.762 1.00 34.84 231 ALA A N 1
ATOM 1819 C CA . ALA A 1 231 ? -29.860 -25.785 27.650 1.00 34.84 231 ALA A CA 1
ATOM 1820 C C . ALA A 1 231 ? -29.866 -24.931 28.922 1.00 34.84 231 ALA A C 1
ATOM 1822 O O . ALA A 1 231 ? -29.679 -23.716 28.902 1.00 34.84 231 ALA A O 1
ATOM 1823 N N . GLU A 1 232 ? -30.191 -25.589 30.021 1.00 34.84 232 GLU A N 1
ATOM 1824 C CA . GLU A 1 232 ? -30.443 -25.028 31.337 1.00 34.84 232 GLU A CA 1
ATOM 1825 C C . GLU A 1 232 ? -29.143 -24.471 31.944 1.00 34.84 232 GLU A C 1
ATOM 1827 O O . GLU A 1 232 ? -28.372 -25.191 32.572 1.00 34.84 232 GLU A O 1
ATOM 1832 N N . VAL A 1 233 ? -28.874 -23.178 31.750 1.00 36.41 233 VAL A N 1
ATOM 1833 C CA . VAL A 1 233 ? -27.804 -22.470 32.468 1.00 36.41 233 VAL A CA 1
ATOM 1834 C C . VAL A 1 233 ? -28.445 -21.631 33.562 1.00 36.41 233 VAL A C 1
ATOM 1836 O O . VAL A 1 233 ? -29.143 -20.647 33.306 1.00 36.41 233 VAL A O 1
ATOM 1839 N N . LYS A 1 234 ? -28.231 -22.061 34.808 1.00 34.47 234 LYS A N 1
ATOM 1840 C CA . LYS A 1 234 ? -28.611 -21.322 36.012 1.00 34.47 234 LYS A CA 1
ATOM 1841 C C . LYS A 1 234 ? -28.007 -19.917 35.953 1.00 34.47 234 LYS A C 1
ATOM 1843 O O . LYS A 1 234 ? -26.790 -19.760 35.948 1.00 34.47 234 LYS A O 1
ATOM 1848 N N . ARG A 1 235 ? -28.880 -18.904 35.938 1.00 38.44 235 ARG A N 1
ATOM 1849 C CA . ARG A 1 235 ? -28.526 -17.517 36.257 1.00 38.44 235 ARG A CA 1
ATOM 1850 C C . ARG A 1 235 ? -27.968 -17.472 37.680 1.00 38.44 235 ARG A C 1
ATOM 1852 O O . ARG A 1 235 ? -28.715 -17.711 38.625 1.00 38.44 235 ARG A O 1
ATOM 1859 N N . SER A 1 236 ? -26.700 -17.104 37.809 1.00 39.66 236 SER A N 1
ATOM 1860 C CA . SER A 1 236 ? -26.148 -16.522 39.032 1.00 39.66 236 SER A CA 1
ATOM 1861 C C . SER A 1 236 ? -25.900 -15.046 38.758 1.00 39.66 236 SER A C 1
ATOM 1863 O O . SER A 1 236 ? -25.275 -14.696 37.759 1.00 39.66 236 SER A O 1
ATOM 1865 N N . GLY A 1 237 ? -26.487 -14.196 39.597 1.00 36.94 237 GLY A N 1
ATOM 1866 C CA . GLY A 1 237 ? -26.331 -12.749 39.536 1.00 36.94 237 GLY A CA 1
ATOM 1867 C C . GLY A 1 237 ? -25.057 -12.245 40.220 1.00 36.94 237 GLY A C 1
ATOM 1868 O O . GLY A 1 237 ? -24.320 -13.015 40.831 1.00 36.94 237 GLY A O 1
ATOM 1869 N N . SER A 1 238 ? -24.916 -10.920 40.157 1.00 40.44 238 SER A N 1
ATOM 1870 C CA . SER A 1 238 ? -23.959 -10.035 40.838 1.00 40.44 238 SER A CA 1
ATOM 1871 C C . SER A 1 238 ? -22.534 -9.899 40.282 1.00 40.44 238 SER A C 1
ATOM 1873 O O . SER A 1 238 ? -21.671 -10.746 40.473 1.00 40.44 238 SER A O 1
ATOM 1875 N N . ASP A 1 239 ? -22.340 -8.709 39.705 1.00 45.34 239 ASP A N 1
ATOM 1876 C CA . ASP A 1 239 ? -21.334 -7.696 40.044 1.00 45.34 239 ASP A CA 1
ATOM 1877 C C . ASP A 1 239 ? -19.856 -7.851 39.648 1.00 45.34 239 ASP A C 1
ATOM 1879 O O . ASP A 1 239 ? -19.130 -8.744 40.063 1.00 45.34 239 ASP A O 1
ATOM 1883 N N . SER A 1 240 ? -19.402 -6.778 38.986 1.00 48.38 240 SER A N 1
ATOM 1884 C CA . SER A 1 240 ? -18.024 -6.273 38.887 1.00 48.38 240 SER A CA 1
ATOM 1885 C C . SER A 1 240 ? -17.034 -7.138 38.102 1.00 48.38 240 SER A C 1
ATOM 1887 O O . SER A 1 240 ? -16.243 -7.889 38.670 1.00 48.38 240 SER A O 1
ATOM 1889 N N . LEU A 1 241 ? -16.967 -6.943 36.781 1.00 49.03 241 LEU A N 1
ATOM 1890 C CA . LEU A 1 241 ? -15.775 -7.339 36.029 1.00 49.03 241 LEU A CA 1
ATOM 1891 C C . LEU A 1 241 ? -14.595 -6.469 36.495 1.00 49.03 241 LEU A C 1
ATOM 1893 O O . LEU A 1 241 ? -14.461 -5.310 36.116 1.00 49.03 241 LEU A O 1
ATOM 1897 N N . SER A 1 242 ? -13.774 -7.031 37.383 1.00 59.41 242 SER A N 1
ATOM 1898 C CA . SER A 1 242 ? -12.501 -6.464 37.836 1.00 59.41 242 SER A CA 1
ATOM 1899 C C . SER A 1 242 ? -11.627 -6.072 36.635 1.00 59.41 242 SER A C 1
ATOM 1901 O O . SER A 1 242 ? -11.560 -6.820 35.662 1.00 59.41 242 SER A O 1
ATOM 1903 N N . MET A 1 243 ? -10.909 -4.944 36.715 1.00 53.03 243 MET A N 1
ATOM 1904 C CA . MET A 1 243 ? -9.931 -4.470 35.710 1.00 53.03 243 MET A CA 1
ATOM 1905 C C . MET A 1 243 ? -8.930 -5.551 35.270 1.00 53.03 243 MET A C 1
ATOM 1907 O O . MET A 1 243 ? -8.456 -5.546 34.136 1.00 53.03 243 MET A O 1
ATOM 1911 N N . VAL A 1 244 ? -8.654 -6.518 36.149 1.00 58.88 244 VAL A N 1
ATOM 1912 C CA . VAL A 1 244 ? -7.806 -7.679 35.858 1.00 58.88 244 VAL A CA 1
ATOM 1913 C C . VAL A 1 244 ? -8.435 -8.570 34.780 1.00 58.88 244 VAL A C 1
ATOM 1915 O O . VAL A 1 244 ? -7.726 -9.045 33.906 1.00 58.88 244 VAL A O 1
ATOM 1918 N N . SER A 1 245 ? -9.764 -8.719 34.759 1.00 70.00 245 SER A N 1
ATOM 1919 C CA . SER A 1 245 ? -10.489 -9.476 33.731 1.00 70.00 245 SER A CA 1
ATOM 1920 C C . SER A 1 245 ? -10.386 -8.830 32.350 1.00 70.00 245 SER A C 1
ATOM 1922 O O . SER A 1 245 ? -10.264 -9.549 31.365 1.00 70.00 245 SER A O 1
ATOM 1924 N N . LEU A 1 246 ? -10.424 -7.497 32.258 1.00 59.50 246 LEU A N 1
ATOM 1925 C CA . LEU A 1 246 ? -10.264 -6.792 30.982 1.00 59.50 246 LEU A CA 1
ATOM 1926 C C . LEU A 1 246 ? -8.820 -6.863 30.4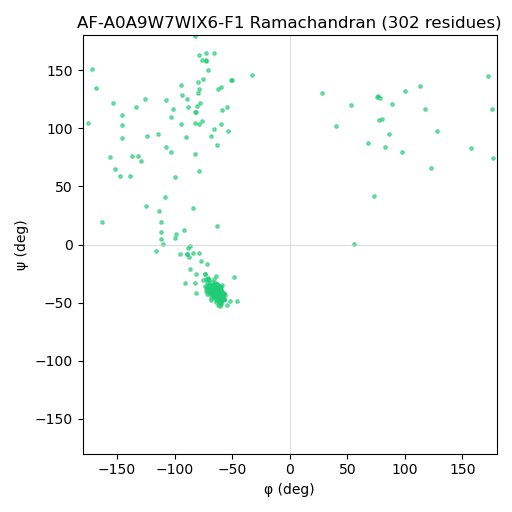84 1.00 59.50 246 LEU A C 1
ATOM 1928 O O . LEU A 1 246 ? -8.609 -7.169 29.317 1.00 59.50 246 LEU A O 1
ATOM 1932 N N . GLN A 1 247 ? -7.830 -6.685 31.363 1.00 66.94 247 GLN A N 1
ATOM 1933 C CA . GLN A 1 247 ? -6.418 -6.854 31.004 1.00 66.94 247 GLN A CA 1
ATOM 1934 C C . GLN A 1 247 ? -6.118 -8.288 30.531 1.00 66.94 247 GLN A C 1
ATOM 1936 O O . GLN A 1 247 ? -5.350 -8.471 29.589 1.00 66.94 247 GLN A O 1
ATOM 1941 N N . THR A 1 248 ? -6.739 -9.302 31.148 1.00 73.88 248 THR A N 1
ATOM 1942 C CA . THR A 1 248 ? -6.619 -10.706 30.726 1.00 73.88 248 THR A CA 1
ATOM 1943 C C . THR A 1 248 ? -7.262 -10.942 29.365 1.00 73.88 248 THR A C 1
ATOM 1945 O O . THR A 1 248 ? -6.643 -11.580 28.526 1.00 73.88 248 THR A O 1
ATOM 1948 N N . ILE A 1 249 ? -8.449 -10.385 29.109 1.00 70.50 249 ILE A N 1
ATOM 1949 C CA . ILE A 1 249 ? -9.111 -10.498 27.800 1.00 70.50 249 ILE A CA 1
ATOM 1950 C C . ILE A 1 249 ? -8.292 -9.783 26.713 1.00 70.50 249 ILE A C 1
ATOM 1952 O O . ILE A 1 249 ? -8.113 -10.327 25.631 1.00 70.50 249 ILE A O 1
ATOM 1956 N N . ILE A 1 250 ? -7.743 -8.601 27.007 1.00 67.25 250 ILE A N 1
ATOM 1957 C CA . ILE A 1 250 ? -6.885 -7.847 26.081 1.00 67.25 250 ILE A CA 1
ATOM 1958 C C . ILE A 1 250 ? -5.572 -8.605 25.814 1.00 67.25 250 ILE A C 1
ATOM 1960 O O . ILE A 1 250 ? -5.182 -8.740 24.658 1.00 67.25 250 ILE A O 1
ATOM 1964 N N . SER A 1 251 ? -4.940 -9.172 26.848 1.00 71.94 251 SER A N 1
ATOM 1965 C CA . SER A 1 251 ? -3.701 -9.959 26.703 1.00 71.94 251 SER A CA 1
ATOM 1966 C C . SER A 1 251 ? -3.916 -11.271 25.936 1.00 71.94 251 SER A C 1
ATOM 1968 O O . SER A 1 251 ? -3.033 -11.697 25.194 1.00 71.94 251 SER A O 1
ATOM 1970 N N . ASP A 1 252 ? -5.076 -11.921 26.090 1.00 67.69 252 ASP A N 1
ATOM 1971 C CA . ASP A 1 252 ? -5.411 -13.134 25.328 1.00 67.69 252 ASP A CA 1
ATOM 1972 C C . ASP A 1 252 ? -5.699 -12.819 23.853 1.00 67.69 252 ASP A C 1
ATOM 1974 O O . ASP A 1 252 ? -5.361 -13.619 22.981 1.00 67.69 252 ASP A O 1
ATOM 1978 N N . LEU A 1 253 ? -6.259 -11.640 23.554 1.00 62.31 253 LEU A N 1
ATOM 1979 C CA . LEU A 1 253 ? -6.485 -11.178 22.180 1.00 62.31 253 LEU A CA 1
ATOM 1980 C C . LEU A 1 253 ? -5.178 -10.798 21.469 1.00 62.31 253 LEU A C 1
ATOM 1982 O O . LEU A 1 253 ? -5.019 -11.112 20.291 1.00 62.31 253 LEU A O 1
ATOM 1986 N N . GLU A 1 254 ? -4.218 -10.202 22.180 1.00 59.28 254 GLU A N 1
ATOM 1987 C CA . GLU A 1 254 ? -2.886 -9.860 21.653 1.00 59.28 254 GLU A CA 1
ATOM 1988 C C . GLU A 1 254 ? -2.066 -11.120 21.301 1.00 59.28 254 GLU A C 1
ATOM 1990 O O . GLU A 1 254 ? -1.291 -11.146 20.345 1.00 59.28 254 GLU A O 1
ATOM 1995 N N . LYS A 1 255 ? -2.314 -12.229 22.009 1.00 57.09 255 LYS A N 1
ATOM 1996 C CA . LYS A 1 255 ? -1.701 -13.538 21.742 1.00 57.09 255 LYS A CA 1
ATOM 1997 C C . LYS A 1 255 ? -2.211 -14.223 20.472 1.00 57.09 255 LYS A C 1
ATOM 1999 O O . LYS A 1 255 ? -1.570 -15.159 19.997 1.00 57.09 255 LYS A O 1
ATOM 2004 N N . CYS A 1 256 ? -3.350 -13.790 19.934 1.00 52.09 256 CYS A N 1
ATOM 2005 C CA . CYS A 1 256 ? -3.890 -14.295 18.673 1.00 52.09 256 CYS A CA 1
ATOM 2006 C C . CYS A 1 256 ? -3.368 -13.538 17.439 1.00 52.09 256 CYS A C 1
ATOM 2008 O O . CYS A 1 256 ? -3.699 -13.947 16.326 1.00 52.09 256 CYS A O 1
ATOM 2010 N N . ASP A 1 257 ? -2.550 -12.493 17.622 1.00 48.66 257 ASP A N 1
ATOM 2011 C CA . ASP A 1 257 ? -2.009 -11.655 16.539 1.00 48.66 257 ASP A CA 1
ATOM 2012 C C . ASP A 1 257 ? -0.490 -11.847 16.308 1.00 48.66 257 ASP A C 1
ATOM 2014 O O . ASP A 1 257 ? 0.097 -11.256 15.403 1.00 48.66 257 ASP A O 1
ATOM 2018 N N . SER A 1 258 ? 0.181 -12.724 17.071 1.00 46.78 258 SER A N 1
ATOM 2019 C CA . SER A 1 258 ? 1.610 -13.024 16.887 1.00 46.78 258 SER A CA 1
ATOM 2020 C C . SER A 1 258 ? 1.852 -14.057 15.776 1.00 46.78 258 SER A C 1
ATOM 2022 O O . SER A 1 258 ? 2.146 -15.234 15.995 1.00 46.78 258 SER A O 1
ATOM 2024 N N . VAL A 1 259 ? 1.777 -13.602 14.526 1.00 51.66 259 VAL A N 1
ATOM 2025 C CA . VAL A 1 259 ? 2.226 -14.360 13.345 1.00 51.66 259 VAL A CA 1
ATOM 2026 C C . VAL A 1 259 ? 3.755 -14.285 13.218 1.00 51.66 259 VAL A C 1
ATOM 2028 O O . VAL A 1 259 ? 4.287 -13.753 12.251 1.00 51.66 259 VAL A O 1
ATOM 2031 N N . GLU A 1 260 ? 4.495 -14.825 14.190 1.00 58.00 260 GLU A N 1
ATOM 2032 C CA . GLU A 1 260 ? 5.973 -14.836 14.143 1.00 58.00 260 GLU A CA 1
ATOM 2033 C C . GLU A 1 260 ? 6.590 -16.233 13.961 1.00 58.00 260 GLU A C 1
ATOM 2035 O O . GLU A 1 260 ? 7.804 -16.381 14.007 1.00 58.00 260 GLU A O 1
ATOM 2040 N N . HIS A 1 261 ? 5.801 -17.296 13.771 1.00 49.88 261 HIS A N 1
ATOM 2041 C CA . HIS A 1 261 ? 6.336 -18.672 13.839 1.00 49.88 261 HIS A CA 1
ATOM 2042 C C . HIS A 1 261 ? 6.349 -19.435 12.503 1.00 49.88 261 HIS A C 1
ATOM 2044 O O . HIS A 1 261 ? 6.639 -20.627 12.486 1.00 49.88 261 HIS A O 1
ATOM 2050 N N . LEU A 1 262 ? 6.100 -18.776 11.364 1.00 51.19 262 LEU A N 1
ATOM 2051 C CA . LEU A 1 262 ? 6.146 -19.422 10.037 1.00 51.19 262 LEU A CA 1
ATOM 2052 C C . LEU A 1 262 ? 7.304 -18.951 9.140 1.00 51.19 262 LEU A C 1
ATOM 2054 O O . LEU A 1 262 ? 7.284 -19.169 7.933 1.00 51.19 262 LEU A O 1
ATOM 2058 N N . GLY A 1 263 ? 8.350 -18.360 9.725 1.00 47.88 263 GLY A N 1
ATOM 2059 C CA . GLY A 1 263 ? 9.566 -17.953 9.008 1.00 47.88 263 GLY A CA 1
ATOM 2060 C C . GLY A 1 263 ? 10.647 -19.034 8.856 1.00 47.88 263 GLY A C 1
ATOM 2061 O O . GLY A 1 263 ? 11.679 -18.769 8.251 1.00 47.88 263 GLY A O 1
ATOM 2062 N N . HIS A 1 264 ? 10.450 -20.246 9.383 1.00 43.50 264 HIS A N 1
ATOM 2063 C CA . HIS A 1 264 ? 11.513 -21.259 9.482 1.00 43.50 264 HIS A CA 1
ATOM 2064 C C . HIS A 1 264 ? 11.367 -22.452 8.527 1.00 43.50 264 HIS A C 1
ATOM 2066 O O . HIS A 1 264 ? 11.654 -23.580 8.905 1.00 43.50 264 HIS A O 1
ATOM 2072 N N . LEU A 1 265 ? 10.971 -22.219 7.273 1.00 45.88 265 LEU A N 1
ATOM 2073 C CA . LEU A 1 265 ? 11.140 -23.202 6.190 1.00 45.88 265 LEU A CA 1
ATOM 2074 C C . LEU A 1 265 ? 11.582 -22.513 4.892 1.00 45.88 265 LEU A C 1
ATOM 2076 O O . LEU A 1 265 ? 10.910 -22.584 3.870 1.00 45.88 265 LEU A O 1
ATOM 2080 N N . SER A 1 266 ? 12.717 -21.817 4.929 1.00 45.25 266 SER A N 1
ATOM 2081 C CA . SER A 1 266 ? 13.453 -21.484 3.705 1.00 45.25 266 SER A CA 1
ATOM 2082 C C . SER A 1 266 ? 14.947 -21.349 3.991 1.00 45.25 266 SER A C 1
ATOM 2084 O O . SER A 1 266 ? 15.537 -20.282 3.855 1.00 45.25 266 SER A O 1
ATOM 2086 N N . SER A 1 267 ? 15.570 -22.454 4.384 1.00 46.69 267 SER A N 1
ATOM 2087 C CA . SER A 1 267 ? 17.012 -22.646 4.255 1.00 46.69 267 SER A CA 1
ATOM 2088 C C . SER A 1 267 ? 17.243 -24.118 3.956 1.00 46.69 267 SER A C 1
ATOM 2090 O O . SER A 1 267 ? 17.034 -24.953 4.828 1.00 46.69 267 SER A O 1
ATOM 2092 N N . ASP A 1 268 ? 17.518 -24.410 2.686 1.00 49.44 268 ASP A N 1
ATOM 2093 C CA . ASP A 1 268 ? 18.492 -25.405 2.219 1.00 49.44 268 ASP A CA 1
ATOM 2094 C C . ASP A 1 268 ? 18.139 -25.848 0.796 1.00 49.44 268 ASP A C 1
ATOM 2096 O O . ASP A 1 268 ? 17.535 -26.889 0.552 1.00 49.44 268 ASP A O 1
ATOM 2100 N N . VAL A 1 269 ? 18.573 -25.047 -0.180 1.00 39.81 269 VAL A N 1
ATOM 2101 C CA . VAL A 1 269 ? 18.971 -25.597 -1.478 1.00 39.81 269 VAL A CA 1
ATOM 2102 C C . VAL A 1 269 ? 20.328 -24.995 -1.848 1.00 39.81 269 VAL A C 1
ATOM 2104 O O . VAL A 1 269 ? 20.477 -24.059 -2.625 1.00 39.81 269 VAL A O 1
ATOM 2107 N N . SER A 1 270 ? 21.355 -25.516 -1.181 1.00 44.38 270 SER A N 1
ATOM 2108 C CA . SER A 1 270 ? 22.727 -25.434 -1.667 1.00 44.38 270 SER A CA 1
ATOM 2109 C C . SER A 1 270 ? 22.871 -26.458 -2.788 1.00 44.38 270 SER A C 1
ATOM 2111 O O . SER A 1 270 ? 22.933 -27.655 -2.524 1.00 44.38 270 SER A O 1
ATOM 2113 N N . LEU A 1 271 ? 22.923 -25.998 -4.037 1.00 37.12 271 LEU A N 1
ATOM 2114 C CA . LEU A 1 271 ? 23.470 -26.781 -5.142 1.00 37.12 271 LEU A CA 1
ATOM 2115 C C . LEU A 1 271 ? 24.724 -26.077 -5.646 1.00 37.12 271 LEU A C 1
ATOM 2117 O O . LEU A 1 271 ? 24.683 -25.137 -6.436 1.00 37.12 271 LEU A O 1
ATOM 2121 N N . SER A 1 272 ? 25.846 -26.541 -5.111 1.00 38.56 272 SER A N 1
ATOM 2122 C CA . SER A 1 272 ? 27.173 -26.375 -5.679 1.00 38.56 272 SER A CA 1
ATOM 2123 C C . SER A 1 272 ? 27.354 -27.324 -6.864 1.00 38.56 272 SER A C 1
ATOM 2125 O O . SER A 1 272 ? 27.006 -28.497 -6.746 1.00 38.56 272 SER A O 1
ATOM 2127 N N . GLY A 1 273 ? 28.040 -26.858 -7.907 1.00 35.75 273 GLY A N 1
ATOM 2128 C CA . GLY A 1 273 ? 28.977 -27.709 -8.641 1.00 35.75 273 GLY A CA 1
ATOM 2129 C C . GLY A 1 273 ? 28.669 -27.992 -10.110 1.00 35.75 273 GLY A C 1
ATOM 2130 O O . GLY A 1 273 ? 27.743 -28.721 -10.436 1.00 35.75 273 GLY A O 1
ATOM 2131 N N . GLU A 1 274 ? 29.601 -27.497 -10.925 1.00 36.81 274 GLU A N 1
ATOM 2132 C CA . GLU A 1 274 ? 30.201 -28.124 -12.109 1.00 36.81 274 GLU A CA 1
ATOM 2133 C C . GLU A 1 274 ? 29.736 -27.776 -13.533 1.00 36.81 274 GLU A C 1
ATOM 2135 O O . GLU A 1 274 ? 28.564 -27.702 -13.890 1.00 36.81 274 GLU A O 1
ATOM 2140 N N . GLU A 1 275 ? 30.785 -27.529 -14.321 1.00 44.78 275 GLU A N 1
ATOM 2141 C CA . GLU A 1 275 ? 30.868 -27.132 -15.716 1.00 44.78 275 GLU A CA 1
ATOM 2142 C C . GLU A 1 275 ? 30.503 -28.281 -16.671 1.00 44.78 275 GLU A C 1
ATOM 2144 O O . GLU A 1 275 ? 30.645 -29.457 -16.344 1.00 44.78 275 GLU A O 1
ATOM 2149 N N . GLY A 1 276 ? 30.114 -27.945 -17.905 1.00 33.59 276 GLY A N 1
ATOM 2150 C CA . GLY A 1 276 ? 29.982 -28.928 -18.980 1.00 33.59 276 GLY A CA 1
ATOM 2151 C C . GLY A 1 276 ? 29.427 -28.340 -20.275 1.00 33.59 276 GLY A C 1
ATOM 2152 O O . GLY A 1 276 ? 28.307 -27.848 -20.324 1.00 33.59 276 GLY A O 1
ATOM 2153 N N . GLU A 1 277 ? 30.245 -28.379 -21.321 1.00 35.91 277 GLU A N 1
ATOM 2154 C CA . GLU A 1 277 ? 30.059 -27.790 -22.648 1.00 35.91 277 GLU A CA 1
ATOM 2155 C C . GLU A 1 277 ? 28.919 -28.369 -23.525 1.00 35.91 277 GLU A C 1
ATOM 2157 O O . GLU A 1 277 ? 28.522 -29.523 -23.398 1.00 35.91 277 GLU A O 1
ATOM 2162 N N . LYS A 1 278 ? 28.600 -27.578 -24.572 1.00 36.97 278 LYS A N 1
ATOM 2163 C CA . LYS A 1 278 ? 28.121 -27.931 -25.933 1.00 36.97 278 LYS A CA 1
ATOM 2164 C C . LYS A 1 278 ? 26.653 -28.326 -26.165 1.00 36.97 278 LYS A C 1
ATOM 2166 O O . LYS A 1 278 ? 26.187 -29.373 -25.746 1.00 36.97 278 LYS A O 1
ATOM 2171 N N . GLY A 1 279 ? 26.050 -27.602 -27.120 1.00 30.00 279 GLY A N 1
ATOM 2172 C CA . GLY A 1 279 ? 25.382 -28.251 -28.257 1.00 30.00 279 GLY A CA 1
ATOM 2173 C C . GLY A 1 279 ? 23.936 -27.851 -28.561 1.00 30.00 279 GLY A C 1
ATOM 2174 O O . GLY A 1 279 ? 23.013 -28.460 -28.052 1.00 30.00 279 GLY A O 1
ATOM 2175 N N . ASP A 1 280 ? 23.806 -26.935 -29.524 1.00 29.91 280 ASP A N 1
ATOM 2176 C CA . ASP A 1 280 ? 22.814 -26.928 -30.615 1.00 29.91 280 ASP A CA 1
ATOM 2177 C C . ASP A 1 280 ? 21.336 -26.523 -30.373 1.00 29.91 280 ASP A C 1
ATOM 2179 O O . ASP A 1 280 ? 20.591 -27.085 -29.580 1.00 29.91 280 ASP A O 1
ATOM 2183 N N . GLY A 1 281 ? 20.896 -25.574 -31.209 1.00 36.72 281 GLY A N 1
ATOM 2184 C CA . GLY A 1 281 ? 19.738 -25.813 -32.069 1.00 36.72 281 GLY A CA 1
ATOM 2185 C C . GLY A 1 281 ? 18.323 -25.565 -31.541 1.00 36.72 281 GLY A C 1
ATOM 2186 O O . GLY A 1 281 ? 17.610 -26.491 -31.180 1.00 36.72 281 GLY A O 1
ATOM 2187 N N . ARG A 1 282 ? 17.824 -24.353 -31.835 1.00 43.03 282 ARG A N 1
ATOM 2188 C CA . ARG A 1 282 ? 16.482 -24.129 -32.427 1.00 43.03 282 ARG A CA 1
ATOM 2189 C C . ARG A 1 282 ? 15.265 -24.099 -31.479 1.00 43.03 282 ARG A C 1
ATOM 2191 O O . ARG A 1 282 ? 14.454 -25.014 -31.453 1.00 43.03 282 ARG A O 1
ATOM 2198 N N . ALA A 1 283 ? 15.011 -22.936 -30.871 1.00 36.25 283 ALA A N 1
ATOM 2199 C CA . ALA A 1 283 ? 13.662 -22.542 -30.434 1.00 36.25 283 ALA A CA 1
ATOM 2200 C C . ALA A 1 283 ? 13.524 -21.011 -30.321 1.00 36.25 283 ALA A C 1
ATOM 2202 O O . ALA A 1 283 ? 13.535 -20.445 -29.233 1.00 36.25 283 ALA A O 1
ATOM 2203 N N . ARG A 1 284 ? 13.409 -20.304 -31.451 1.00 44.09 284 ARG A N 1
ATOM 2204 C CA . ARG A 1 284 ? 13.213 -18.844 -31.451 1.00 44.09 284 ARG A CA 1
ATOM 2205 C C . ARG A 1 284 ? 12.165 -18.438 -32.477 1.00 44.09 284 ARG A C 1
ATOM 2207 O O . ARG A 1 284 ? 12.520 -17.966 -33.546 1.00 44.09 284 ARG A O 1
ATOM 2214 N N . GLN A 1 285 ? 10.881 -18.651 -32.158 1.00 42.69 285 GLN A N 1
ATOM 2215 C CA . GLN A 1 285 ? 9.789 -17.996 -32.903 1.00 42.69 285 GLN A CA 1
ATOM 2216 C C . GLN A 1 285 ? 8.393 -17.977 -32.248 1.00 42.69 285 GLN A C 1
ATOM 2218 O O . GLN A 1 285 ? 7.420 -17.742 -32.947 1.00 42.69 285 GLN A O 1
ATOM 2223 N N . LYS A 1 286 ? 8.250 -18.176 -30.927 1.00 41.38 286 LYS A N 1
ATOM 2224 C CA . LYS A 1 286 ? 6.926 -18.106 -30.255 1.00 41.38 286 LYS A CA 1
ATOM 2225 C C . LYS A 1 286 ? 6.757 -16.987 -29.219 1.00 41.38 286 LYS A C 1
ATOM 2227 O O . LYS A 1 286 ? 5.656 -16.790 -28.726 1.00 41.38 286 LYS A O 1
ATOM 2232 N N . SER A 1 287 ? 7.807 -16.227 -28.900 1.00 39.00 287 SER A N 1
ATOM 2233 C CA . SER A 1 287 ? 7.753 -15.200 -27.844 1.00 39.00 287 SER A CA 1
ATOM 2234 C C . SER A 1 287 ? 7.322 -13.809 -28.325 1.00 39.00 287 SER A C 1
ATOM 2236 O O . SER A 1 287 ? 7.123 -12.926 -27.499 1.00 39.00 287 SER A O 1
ATOM 2238 N N . VAL A 1 288 ? 7.204 -13.589 -29.638 1.00 48.22 288 VAL A N 1
ATOM 2239 C CA . VAL A 1 288 ? 6.886 -12.262 -30.198 1.00 48.22 288 VAL A CA 1
ATOM 2240 C C . VAL A 1 288 ? 5.372 -12.065 -30.356 1.00 48.22 288 VAL A C 1
ATOM 2242 O O . VAL A 1 288 ? 4.877 -10.973 -30.096 1.00 48.22 288 VAL A O 1
ATOM 2245 N N . ASP A 1 289 ? 4.619 -13.131 -30.645 1.00 41.62 289 ASP A N 1
ATOM 2246 C CA . ASP A 1 289 ? 3.164 -13.037 -30.852 1.00 41.62 289 ASP A CA 1
ATOM 2247 C C . ASP A 1 289 ? 2.365 -12.809 -29.556 1.00 41.62 289 ASP A C 1
ATOM 2249 O O . ASP A 1 289 ? 1.333 -12.138 -29.572 1.00 41.62 289 ASP A O 1
ATOM 2253 N N . ILE A 1 290 ? 2.850 -13.295 -28.406 1.00 53.19 290 ILE A N 1
ATOM 2254 C CA . ILE A 1 290 ? 2.147 -13.131 -27.118 1.00 53.19 290 ILE A CA 1
ATOM 2255 C C . ILE A 1 290 ? 2.182 -11.663 -26.661 1.00 53.19 290 ILE A C 1
ATOM 2257 O O . ILE A 1 290 ? 1.186 -11.139 -26.164 1.00 53.19 290 ILE A O 1
ATOM 2261 N N . SER A 1 291 ? 3.298 -10.968 -26.895 1.00 51.72 291 SER A N 1
ATOM 2262 C CA . SER A 1 291 ? 3.463 -9.563 -26.507 1.00 51.72 291 SER A CA 1
ATOM 2263 C C . SER A 1 291 ? 2.579 -8.615 -27.325 1.00 51.72 291 SER A C 1
ATOM 2265 O O . SER A 1 291 ? 2.039 -7.656 -26.774 1.00 51.72 291 SER A O 1
ATOM 2267 N N . GLU A 1 292 ? 2.354 -8.893 -28.614 1.00 46.94 292 GLU A N 1
ATOM 2268 C CA . GLU A 1 292 ? 1.416 -8.104 -29.427 1.00 46.94 292 GLU A CA 1
ATOM 2269 C C . GLU A 1 292 ? -0.051 -8.342 -29.049 1.00 46.94 292 GLU A C 1
ATOM 2271 O O . GLU A 1 292 ? -0.869 -7.418 -29.111 1.00 46.94 292 GLU A O 1
ATOM 2276 N N . GLN A 1 293 ? -0.401 -9.569 -28.653 1.00 44.31 293 GLN A N 1
ATOM 2277 C CA .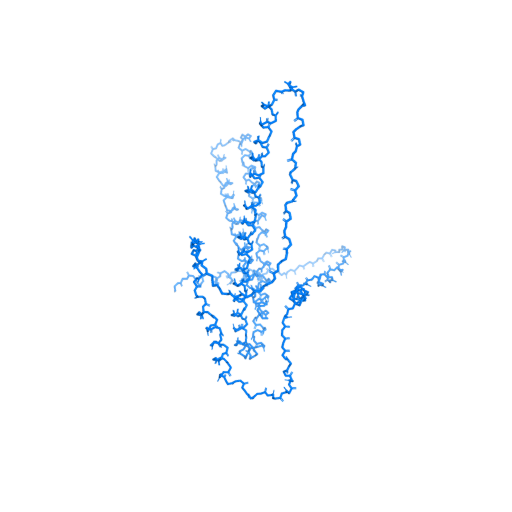 GLN A 1 293 ? -1.773 -9.917 -28.293 1.00 44.31 293 GLN A CA 1
ATOM 2278 C C . GLN A 1 293 ? -2.203 -9.268 -26.965 1.00 44.31 293 GLN A C 1
ATOM 2280 O O . GLN A 1 293 ? -3.348 -8.825 -26.847 1.00 44.31 293 GLN A O 1
ATOM 2285 N N . VAL A 1 294 ? -1.276 -9.118 -26.011 1.00 55.44 294 VAL A N 1
ATOM 2286 C CA . VAL A 1 294 ? -1.515 -8.425 -24.731 1.00 55.44 294 VAL A CA 1
ATOM 2287 C C . VAL A 1 294 ? -1.627 -6.905 -24.921 1.00 55.44 294 VAL A C 1
ATOM 2289 O O . VAL A 1 294 ? -2.527 -6.284 -24.352 1.00 55.44 294 VAL A O 1
ATOM 2292 N N . LEU A 1 295 ? -0.810 -6.295 -25.793 1.00 51.78 295 LEU A N 1
ATOM 2293 C CA . LEU A 1 295 ? -0.922 -4.859 -26.100 1.00 51.78 295 LEU A CA 1
ATOM 2294 C C . LEU A 1 295 ? -2.250 -4.497 -26.792 1.00 51.78 295 LEU A C 1
ATOM 2296 O O . LEU A 1 295 ? -2.811 -3.429 -26.538 1.00 51.78 295 LEU A O 1
ATOM 2300 N N . LYS A 1 296 ? -2.789 -5.375 -27.650 1.00 50.34 296 LYS A N 1
ATOM 2301 C CA . LYS A 1 296 ? -4.062 -5.128 -28.356 1.00 50.34 296 LYS A CA 1
ATOM 2302 C C . LYS A 1 296 ? -5.295 -5.249 -27.453 1.00 50.34 296 LYS A C 1
ATOM 2304 O O . LYS A 1 296 ? -6.305 -4.613 -27.753 1.00 50.34 296 LYS A O 1
ATOM 2309 N N . GLN A 1 297 ? -5.237 -6.010 -26.356 1.00 53.81 297 GLN A N 1
ATOM 2310 C CA . GLN A 1 297 ? -6.349 -6.081 -25.396 1.00 53.81 297 GLN A CA 1
ATOM 2311 C C . GLN A 1 297 ? -6.468 -4.817 -24.537 1.00 53.81 297 GLN A C 1
ATOM 2313 O O . GLN A 1 297 ? -7.584 -4.371 -24.289 1.00 53.81 297 GLN A O 1
ATOM 2318 N N . HIS A 1 298 ? -5.350 -4.192 -24.160 1.00 46.34 298 HIS A N 1
ATOM 2319 C CA . HIS A 1 298 ? -5.373 -3.002 -23.302 1.00 46.34 298 HIS A CA 1
ATOM 2320 C C . HIS A 1 298 ? -5.905 -1.742 -24.016 1.00 46.34 298 HIS A C 1
ATOM 2322 O O . HIS A 1 298 ? -6.533 -0.887 -23.397 1.00 46.34 298 HIS A O 1
ATOM 2328 N N . ASN A 1 299 ? -5.736 -1.648 -25.341 1.00 45.09 299 ASN A N 1
ATOM 2329 C CA . ASN A 1 299 ? -6.169 -0.482 -26.123 1.00 45.09 299 ASN A CA 1
ATOM 2330 C C . ASN A 1 299 ? -7.650 -0.504 -26.540 1.00 45.09 299 ASN A C 1
ATOM 2332 O O . ASN A 1 299 ? -8.138 0.477 -27.096 1.00 45.09 299 ASN A O 1
ATOM 2336 N N . ARG A 1 300 ? -8.382 -1.603 -26.305 1.00 48.72 300 ARG A N 1
ATOM 2337 C CA . ARG A 1 300 ? -9.794 -1.729 -26.716 1.00 48.72 300 ARG A CA 1
ATOM 2338 C C . ARG A 1 300 ? -10.793 -1.371 -25.613 1.00 48.72 300 ARG A C 1
ATOM 2340 O O . ARG A 1 300 ? -11.979 -1.260 -25.891 1.00 48.72 300 ARG A O 1
ATOM 2347 N N . SER A 1 301 ? -10.316 -1.163 -24.389 1.00 50.50 301 SER A N 1
ATOM 2348 C CA . SER A 1 301 ? -11.119 -0.822 -23.207 1.00 50.50 301 SER A CA 1
ATOM 2349 C C . SER A 1 301 ? -11.126 0.675 -22.858 1.00 50.50 301 SER A C 1
ATOM 2351 O O . SER A 1 301 ? -11.699 1.048 -21.841 1.00 50.50 301 SER A O 1
ATOM 2353 N N . VAL A 1 302 ? -10.519 1.542 -23.685 1.00 48.75 302 VAL A N 1
ATOM 2354 C CA . VAL A 1 302 ? -10.396 2.997 -23.422 1.00 48.75 302 VAL A CA 1
ATOM 2355 C C . VAL A 1 302 ? -10.955 3.854 -24.572 1.00 48.75 302 VAL A C 1
ATOM 2357 O O . VAL A 1 302 ? -10.477 4.945 -24.865 1.00 48.75 302 VAL A O 1
ATOM 2360 N N . SER A 1 303 ? -11.995 3.396 -25.264 1.00 39.88 303 SER A N 1
ATOM 2361 C CA . SER A 1 303 ? -12.790 4.269 -26.139 1.00 39.88 303 SER A CA 1
ATOM 2362 C C . SER A 1 303 ? -14.251 3.828 -26.111 1.00 39.88 303 SER A C 1
ATOM 2364 O O . SER A 1 303 ? -14.539 2.727 -26.564 1.00 39.88 303 SER A O 1
ATOM 2366 N N . LEU A 1 304 ? -15.076 4.703 -25.512 1.00 39.00 304 LEU A N 1
ATOM 2367 C CA . LEU A 1 304 ? -16.546 4.845 -25.538 1.00 39.00 304 LEU A CA 1
ATOM 2368 C C . LEU A 1 304 ? -17.391 3.621 -25.930 1.00 39.00 304 LEU A C 1
ATOM 2370 O O . LEU A 1 304 ? -17.417 3.271 -27.130 1.00 39.00 304 LEU A O 1
#

Secondary structure (DSSP, 8-state):
-HHHHHHHHHHHHHHHHHHHHHHHHHHHHHHHHHHHHHHHHHHHHH-S--HHHHHHHHHHHHHHHHHHHHHHHHHHHHHHHHHHHHHHHHHHHHHHHHTHHHHHHHHHHHHHHHHHHHHHHHHHHHHHHHHHHHHHHHHHHHHHHHHHHHHHHHHHHHHHHSS-S---------PPPPPP--------------------------HHHHHHHHHHHHHHHSSS---S--------------HHHHHHHHHHHHTTS---SS--S-------------------SSHHHHHHHHHHHHTTSS--

Mean predicted aligned error: 21.02 Å

Sequence (304 aa):
MQYDRIQSSQAQQETQKAALRFERAASMHLAAREMVHVAEQGLTAVKTLDPTWQEMLNHATLKVNEAEEERVKSGREHMRVTQLCQEAEAHVQELQKSLKRAIVKSKPYFEVKNQFNETLEEHKSKILELEEHISKAKIYYSDTLRHLEKISEEIHAQREQGQPKDEPIRTCGGRCPPVGAETISSTGTEGGASGGYTIPNNWVDGKGDVANAVNWVETHNSSGWGDMGRAEVKRSGSDSLSMVSLQTIISDLEKCDSVEHLGHLSSDVSLSGEEGEKGDGRARQKSVDISEQVLKQHNRSVSL